Protein AF-A0A2V9BB81-F1 (afdb_monomer_lite)

pLDDT: mean 74.3, std 26.45, range [25.47, 97.62]

Sequence (188 aa):
MALLACLGLWEVSTQFAGLSSIHFLFSAKRMTTTEMIDHERNAIHAMRAGQNQHAPIASLETRREIEQDHSHLSESQRAAVEQILSSRDQVTALEGVADAGKTTSLAAIRGAAEREGYKVEGFAPTSRAAQKLGEAGIESITLQRHLTRSEEPRDGQKRSRRIESRKHEADERLPTSAQGKRPCAARR

Foldseek 3Di:
DDDDDDDDDDDDDDDDDDDDDDPPPPPPPDDDDPVVVVVVVVVVVVQVVQALQAAFLADPVLLVVLCVVVVVDDPVLNVLLVCNRRGSGPDDDDDDDPPNPVLVSVLSNCSRNVVVVDQFEAEDQDPVVQVVNVVSVHNYDYPVVVVVVVPPPDPDDDDPDPPPPPDDPDDDDDDDDDDDDDDDDDDD

Structure (mmCIF, N/CA/C/O backbone):
data_AF-A0A2V9BB81-F1
#
_entry.id   AF-A0A2V9BB81-F1
#
loop_
_atom_site.group_PDB
_atom_site.id
_atom_site.type_symbol
_atom_site.label_atom_id
_atom_site.label_alt_id
_atom_site.label_comp_id
_atom_site.label_asym_id
_atom_site.label_entity_id
_atom_site.label_seq_id
_atom_site.pdbx_PDB_ins_code
_atom_site.Cartn_x
_atom_site.Cartn_y
_atom_site.Cartn_z
_atom_site.occupancy
_atom_site.B_iso_or_equiv
_atom_site.auth_seq_id
_atom_site.auth_comp_id
_atom_site.auth_asym_id
_atom_site.auth_atom_id
_atom_site.pdbx_PDB_model_num
ATOM 1 N N . MET A 1 1 ? 32.413 5.251 15.710 1.00 32.00 1 MET A N 1
ATOM 2 C CA . MET A 1 1 ? 33.152 6.330 16.400 1.00 32.00 1 MET A CA 1
ATOM 3 C C . MET A 1 1 ? 33.741 7.212 15.313 1.00 32.00 1 MET A C 1
ATOM 5 O O . MET A 1 1 ? 34.499 6.690 14.515 1.00 32.00 1 MET A O 1
ATOM 9 N N . ALA A 1 2 ? 33.095 8.354 15.046 1.00 28.66 2 ALA A N 1
ATOM 10 C CA . ALA A 1 2 ? 33.535 9.698 15.479 1.00 28.66 2 ALA A CA 1
ATOM 11 C C . ALA A 1 2 ? 34.619 10.226 14.515 1.00 28.66 2 ALA A C 1
ATOM 13 O O . ALA A 1 2 ? 35.602 9.533 14.316 1.00 28.66 2 ALA A O 1
ATOM 14 N N . LEU A 1 3 ? 34.529 11.376 13.842 1.00 25.47 3 LEU A N 1
ATOM 15 C CA . LEU A 1 3 ? 33.827 12.655 14.051 1.00 25.47 3 LEU A CA 1
ATOM 16 C C . LEU A 1 3 ? 33.931 13.407 12.686 1.00 25.47 3 LEU A C 1
ATOM 18 O O . LEU A 1 3 ? 34.971 13.301 12.047 1.00 25.47 3 LEU A O 1
ATOM 22 N N . LEU A 1 4 ? 32.875 13.913 12.037 1.00 29.98 4 LEU A N 1
ATOM 23 C CA . LEU A 1 4 ? 32.263 15.261 12.101 1.00 29.98 4 LEU A CA 1
ATOM 24 C C . LEU A 1 4 ? 33.176 16.513 12.087 1.00 29.98 4 LEU A C 1
ATOM 26 O O . LEU A 1 4 ? 34.130 16.581 12.855 1.00 29.98 4 LEU A O 1
ATOM 30 N N . ALA A 1 5 ? 32.687 17.525 11.334 1.00 31.75 5 ALA A N 1
ATOM 31 C CA . ALA A 1 5 ? 33.020 18.968 11.241 1.00 31.75 5 ALA A CA 1
ATOM 32 C C . ALA A 1 5 ? 33.908 19.372 10.030 1.00 31.75 5 ALA A C 1
ATOM 34 O O . ALA A 1 5 ? 34.945 18.770 9.814 1.00 31.75 5 ALA A O 1
ATOM 35 N N . CYS A 1 6 ? 33.612 20.390 9.205 1.00 31.33 6 CYS A N 1
ATOM 36 C CA . CYS A 1 6 ? 32.646 21.486 9.319 1.00 31.33 6 CYS A CA 1
ATOM 37 C C . CYS A 1 6 ? 32.528 22.302 7.999 1.00 31.33 6 CYS A C 1
ATOM 39 O O . CYS A 1 6 ? 33.520 22.473 7.303 1.00 31.33 6 CYS A O 1
ATOM 41 N N . LEU A 1 7 ? 31.340 22.891 7.786 1.00 31.98 7 LEU A N 1
ATOM 42 C CA . LEU A 1 7 ? 31.055 24.244 7.251 1.00 31.98 7 LEU A CA 1
ATOM 43 C C . LEU A 1 7 ? 31.383 24.628 5.787 1.00 31.98 7 LEU A C 1
ATOM 45 O O . LEU A 1 7 ? 32.525 24.860 5.414 1.00 31.98 7 LEU A O 1
ATOM 49 N N . GLY A 1 8 ? 30.311 24.911 5.036 1.00 31.77 8 GLY A N 1
ATOM 50 C CA . GLY A 1 8 ? 30.286 25.784 3.858 1.00 31.77 8 GLY A CA 1
ATOM 51 C C . GLY A 1 8 ? 28.887 26.387 3.694 1.00 31.77 8 GLY A C 1
ATOM 52 O O . GLY A 1 8 ? 27.989 25.747 3.157 1.00 31.77 8 GLY A O 1
ATOM 53 N N . LEU A 1 9 ? 28.698 27.575 4.270 1.00 35.12 9 LEU A N 1
ATOM 54 C CA . LEU A 1 9 ? 27.492 28.403 4.233 1.00 35.12 9 LEU A CA 1
ATOM 55 C C . LEU A 1 9 ? 27.148 28.846 2.799 1.00 35.12 9 LEU A C 1
ATOM 57 O O . LEU A 1 9 ? 28.039 29.249 2.065 1.00 35.12 9 LEU A O 1
ATOM 61 N N . TRP A 1 10 ? 25.843 28.864 2.507 1.00 29.78 10 TRP A N 1
ATOM 62 C CA . TRP A 1 10 ? 25.107 29.930 1.808 1.00 29.78 10 TRP A CA 1
ATOM 63 C C . TRP A 1 1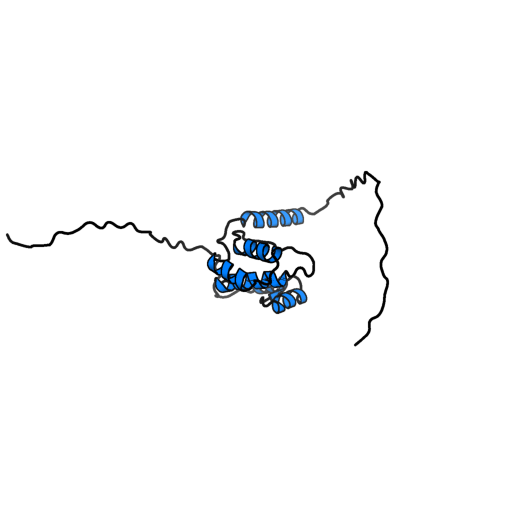0 ? 25.760 30.525 0.550 1.00 29.78 10 TRP A C 1
ATOM 65 O O . TRP A 1 10 ? 26.631 31.386 0.645 1.00 29.78 10 TRP A O 1
ATOM 75 N N . GLU A 1 11 ? 25.195 30.223 -0.622 1.00 33.16 11 GLU A N 1
ATOM 76 C CA . GLU A 1 11 ? 25.415 31.034 -1.820 1.00 33.16 11 GLU A CA 1
ATOM 77 C C . GLU A 1 11 ? 24.090 31.440 -2.471 1.00 33.16 11 GLU A C 1
ATOM 79 O O . GLU A 1 11 ? 23.105 30.703 -2.516 1.00 33.16 11 GLU A O 1
ATOM 84 N N . VAL A 1 12 ? 24.085 32.703 -2.871 1.00 39.78 12 VAL A N 1
ATOM 85 C CA . VAL A 1 12 ? 22.975 33.537 -3.306 1.00 39.78 12 VAL A CA 1
ATOM 86 C C . VAL A 1 12 ? 22.436 33.062 -4.654 1.00 39.78 12 VAL A C 1
ATOM 88 O O . VAL A 1 12 ? 23.190 32.880 -5.604 1.00 39.78 12 VAL A O 1
ATOM 91 N N . SER A 1 13 ? 21.116 32.949 -4.789 1.00 35.88 13 SER A N 1
ATOM 92 C CA . SER A 1 13 ? 20.468 33.029 -6.103 1.00 35.88 13 SER A CA 1
ATOM 93 C C . SER A 1 13 ? 19.048 33.556 -5.972 1.00 35.88 13 SER A C 1
ATOM 95 O O . SER A 1 13 ? 18.063 32.831 -6.069 1.00 35.88 13 SER A O 1
ATOM 97 N N . THR A 1 14 ? 18.966 34.870 -5.783 1.00 42.75 14 THR A N 1
ATOM 98 C CA . THR A 1 14 ? 17.854 35.650 -6.312 1.00 42.75 14 THR A CA 1
ATOM 99 C C . THR A 1 14 ? 18.395 36.385 -7.530 1.00 42.75 14 THR A C 1
ATOM 101 O O . THR A 1 14 ? 19.413 37.065 -7.426 1.00 42.75 14 THR A O 1
ATOM 104 N N . GLN A 1 15 ? 17.661 36.270 -8.642 1.00 39.75 15 GLN A N 1
ATOM 105 C CA . GLN A 1 15 ? 17.716 37.119 -9.838 1.00 39.75 15 GLN A CA 1
ATOM 106 C C . GLN A 1 15 ? 18.540 36.606 -11.033 1.00 39.75 15 GLN A C 1
ATOM 108 O O . GLN A 1 15 ? 19.634 37.074 -11.317 1.00 39.75 15 GLN A O 1
ATOM 113 N N . PHE A 1 16 ? 17.913 35.739 -11.836 1.00 33.31 16 PHE A N 1
ATOM 114 C CA . PHE A 1 16 ? 18.061 35.793 -13.293 1.00 33.31 16 PHE A CA 1
ATOM 115 C C . PHE A 1 16 ? 16.677 35.667 -13.940 1.00 33.31 16 PHE A C 1
ATOM 117 O O . PHE A 1 16 ? 16.117 34.584 -14.090 1.00 33.31 16 PHE A O 1
ATOM 124 N N . ALA A 1 17 ? 16.100 36.822 -14.261 1.00 36.97 17 ALA A N 1
ATOM 125 C CA . ALA A 1 17 ? 15.005 36.933 -15.206 1.00 36.97 17 ALA A CA 1
ATOM 126 C C . ALA A 1 17 ? 15.600 36.985 -16.618 1.00 36.97 17 ALA A C 1
ATOM 128 O O . ALA A 1 17 ? 16.534 37.744 -16.863 1.00 36.97 17 ALA A O 1
ATOM 129 N N . GLY A 1 18 ? 15.011 36.224 -17.541 1.00 39.09 18 GLY A N 1
ATOM 130 C CA . GLY A 1 18 ? 15.189 36.420 -18.977 1.00 39.09 18 GLY A CA 1
ATOM 131 C C . GLY A 1 18 ? 16.083 35.393 -19.663 1.00 39.09 18 GLY A C 1
ATOM 132 O O . GLY A 1 18 ? 17.269 35.628 -19.842 1.00 39.09 18 GLY A O 1
ATOM 133 N N . LEU A 1 19 ? 15.469 34.302 -20.128 1.00 37.97 19 LEU A N 1
ATOM 134 C CA . LEU A 1 19 ? 15.735 33.694 -21.436 1.00 37.97 19 LEU A CA 1
ATOM 135 C C . LEU A 1 19 ? 14.570 32.751 -21.763 1.00 37.97 19 LEU A C 1
ATOM 137 O O . LEU A 1 19 ? 14.478 31.624 -21.282 1.00 37.97 19 LEU A O 1
ATOM 141 N N . SER A 1 20 ? 13.635 33.284 -22.552 1.00 41.88 20 SER A N 1
ATOM 142 C CA . SER A 1 20 ? 12.621 32.514 -23.266 1.00 41.88 20 SER A CA 1
ATOM 143 C C . SER A 1 20 ? 13.268 31.444 -24.143 1.00 41.88 20 SER A C 1
ATOM 145 O O . SER A 1 20 ? 14.306 31.673 -24.759 1.00 41.88 20 SER A O 1
ATOM 147 N N . SER A 1 21 ? 12.539 30.337 -24.277 1.00 45.34 21 SER A N 1
ATOM 148 C CA . SER A 1 21 ? 12.688 29.301 -25.302 1.00 45.34 21 SER A CA 1
ATOM 149 C C . SER A 1 21 ? 13.886 28.367 -25.160 1.00 45.34 21 SER A C 1
ATOM 151 O O . SER A 1 21 ? 14.840 28.421 -25.929 1.00 45.34 21 SER A O 1
ATOM 153 N N . ILE A 1 22 ? 13.740 27.374 -24.282 1.00 43.47 22 ILE A N 1
ATOM 154 C CA . ILE A 1 22 ? 14.368 26.069 -24.501 1.00 43.47 22 ILE A CA 1
ATOM 155 C C . ILE A 1 22 ? 13.277 25.119 -24.996 1.00 43.47 22 ILE A C 1
ATOM 157 O O . ILE A 1 22 ? 12.559 24.491 -24.222 1.00 43.47 22 ILE A O 1
ATOM 161 N N . HIS A 1 23 ? 13.132 25.036 -26.317 1.00 44.84 23 HIS A N 1
ATOM 162 C CA . HIS A 1 23 ? 12.372 23.968 -26.953 1.00 44.84 23 HIS A CA 1
ATOM 163 C C . HIS A 1 23 ? 13.229 22.697 -26.876 1.00 44.84 23 HIS A C 1
ATOM 165 O O . HIS A 1 23 ? 14.045 22.432 -27.754 1.00 44.84 23 HIS A O 1
ATOM 171 N N . PHE A 1 24 ? 13.090 21.927 -25.795 1.00 40.53 24 PHE A N 1
ATOM 172 C CA . PHE A 1 24 ? 13.713 20.606 -25.664 1.00 40.53 24 PHE A CA 1
ATOM 173 C C . PHE A 1 24 ? 12.951 19.593 -26.541 1.00 40.53 24 PHE A C 1
ATOM 175 O O . PHE A 1 24 ? 12.277 18.690 -26.059 1.00 40.53 24 PHE A O 1
ATOM 182 N N . LEU A 1 25 ? 13.023 19.753 -27.865 1.00 49.91 25 LEU A N 1
ATOM 183 C CA . LEU A 1 25 ? 12.552 18.760 -28.834 1.00 49.91 25 LEU A CA 1
ATOM 184 C C . LEU A 1 25 ? 13.696 17.793 -29.164 1.00 49.91 25 LEU A C 1
ATOM 186 O O . LEU A 1 25 ? 14.223 17.758 -30.270 1.00 49.91 25 LEU A O 1
ATOM 190 N N . PHE A 1 26 ? 14.066 16.968 -28.189 1.00 44.00 26 PHE A N 1
ATOM 191 C CA . PHE A 1 26 ? 14.717 15.690 -28.465 1.00 44.00 26 PHE A CA 1
ATOM 192 C C . PHE A 1 26 ? 13.739 14.590 -28.064 1.00 44.00 26 PHE A C 1
ATOM 194 O O . PHE A 1 26 ? 13.803 14.033 -26.971 1.00 44.00 26 PHE A O 1
ATOM 201 N N . SER A 1 27 ? 12.802 14.269 -28.961 1.00 56.62 27 SER A N 1
ATOM 202 C CA . SER A 1 27 ? 12.098 12.990 -28.875 1.00 56.62 27 SER A CA 1
ATOM 203 C C . SER A 1 27 ? 13.105 11.905 -29.240 1.00 56.62 27 SER A C 1
ATOM 205 O O . SER A 1 27 ? 13.250 11.557 -30.411 1.00 56.62 27 SER A O 1
ATOM 207 N N . ALA A 1 28 ? 13.832 11.394 -28.245 1.00 68.62 28 ALA A N 1
ATOM 208 C CA . ALA A 1 28 ? 14.651 10.204 -28.414 1.00 68.62 28 ALA A CA 1
ATOM 209 C C . ALA A 1 28 ? 13.809 9.123 -29.114 1.00 68.62 28 ALA A C 1
ATOM 211 O O . ALA A 1 28 ? 12.661 8.873 -28.732 1.00 68.62 28 ALA A O 1
ATOM 212 N N . LYS A 1 29 ? 14.347 8.520 -30.180 1.00 75.31 29 LYS A N 1
ATOM 213 C CA . LYS A 1 29 ? 13.677 7.430 -30.894 1.00 75.31 29 LYS A CA 1
ATOM 214 C C . LYS A 1 29 ? 13.438 6.299 -29.890 1.00 75.31 29 LYS A C 1
ATOM 216 O O . LYS A 1 29 ? 14.382 5.635 -29.476 1.00 75.31 29 LYS A O 1
ATOM 221 N N . ARG A 1 30 ? 12.186 6.114 -29.461 1.00 80.19 30 ARG A N 1
ATOM 222 C CA . ARG A 1 30 ? 11.808 5.053 -28.520 1.00 80.19 30 ARG A CA 1
ATOM 223 C C . ARG A 1 30 ? 11.927 3.714 -29.240 1.00 80.19 30 ARG A C 1
ATOM 225 O O . ARG A 1 30 ? 11.190 3.463 -30.189 1.00 80.19 30 ARG A O 1
ATOM 232 N N . MET A 1 31 ? 12.882 2.889 -28.820 1.00 85.38 31 MET A N 1
ATOM 233 C CA . MET A 1 31 ? 13.050 1.518 -29.301 1.00 85.38 31 MET A CA 1
ATOM 234 C C . MET A 1 31 ? 12.811 0.568 -28.133 1.00 85.38 31 MET A C 1
ATOM 236 O O . MET A 1 31 ? 13.266 0.822 -27.022 1.00 85.38 31 MET A O 1
ATOM 240 N N . THR A 1 32 ? 12.059 -0.496 -28.379 1.00 93.12 32 THR A N 1
ATOM 241 C CA . THR A 1 32 ? 11.741 -1.536 -27.398 1.00 93.12 32 THR A CA 1
ATOM 242 C C . THR A 1 32 ? 11.378 -2.823 -28.144 1.00 93.12 32 THR A C 1
ATOM 244 O O . THR A 1 32 ? 11.202 -2.796 -29.366 1.00 93.12 32 THR A O 1
ATOM 247 N N . THR A 1 33 ? 11.290 -3.949 -27.440 1.00 94.50 33 THR A N 1
ATOM 248 C CA . THR A 1 33 ? 10.862 -5.232 -28.012 1.00 94.50 33 THR A CA 1
ATOM 249 C C . THR A 1 33 ? 9.341 -5.365 -27.964 1.00 94.50 33 THR A C 1
ATOM 251 O O . THR A 1 33 ? 8.683 -4.777 -27.105 1.00 94.50 33 THR A O 1
ATOM 254 N N . THR A 1 34 ? 8.767 -6.168 -28.864 1.00 95.38 34 THR A N 1
ATOM 255 C CA . THR A 1 34 ? 7.331 -6.497 -28.818 1.00 95.38 34 THR A CA 1
ATOM 256 C C . THR A 1 34 ? 6.952 -7.137 -27.482 1.00 95.38 34 THR A C 1
ATOM 258 O O . THR A 1 34 ? 5.948 -6.759 -26.894 1.00 95.38 34 THR A O 1
ATOM 261 N N . GLU A 1 35 ? 7.810 -8.011 -26.952 1.00 96.69 35 GLU A N 1
ATOM 262 C CA . GLU A 1 35 ? 7.623 -8.647 -25.644 1.00 96.69 35 GLU A CA 1
ATOM 263 C C . GLU A 1 35 ? 7.498 -7.624 -24.503 1.00 96.69 35 GLU A C 1
ATOM 265 O O . GLU A 1 35 ? 6.579 -7.712 -23.690 1.00 96.69 35 GLU A O 1
ATOM 270 N N . MET A 1 36 ? 8.359 -6.600 -24.464 1.00 96.62 36 MET A N 1
ATOM 271 C CA . MET A 1 36 ? 8.285 -5.566 -23.428 1.00 96.62 36 MET A CA 1
ATOM 272 C C . MET A 1 36 ? 7.012 -4.716 -23.554 1.00 96.62 36 MET A C 1
ATOM 274 O O . MET A 1 36 ? 6.407 -4.356 -22.544 1.00 96.62 36 MET A O 1
ATOM 278 N N . ILE A 1 37 ? 6.572 -4.433 -24.787 1.00 95.69 37 ILE A N 1
ATOM 279 C CA . ILE A 1 37 ? 5.295 -3.747 -25.033 1.00 95.69 37 ILE A CA 1
ATOM 280 C C . ILE A 1 37 ? 4.129 -4.599 -24.521 1.00 95.69 37 ILE A C 1
ATOM 282 O O . ILE A 1 37 ? 3.193 -4.070 -23.921 1.00 95.69 37 ILE A O 1
ATOM 286 N N . ASP A 1 38 ? 4.165 -5.908 -24.746 1.00 96.94 38 ASP A N 1
ATOM 287 C CA . ASP A 1 38 ? 3.097 -6.800 -24.307 1.00 96.94 38 ASP A CA 1
ATOM 288 C C . ASP A 1 38 ? 3.061 -6.920 -22.778 1.00 96.94 38 ASP A C 1
ATOM 290 O O . ASP A 1 38 ? 1.978 -6.883 -22.193 1.00 96.94 38 ASP A O 1
ATOM 294 N N . HIS A 1 39 ? 4.214 -6.939 -22.100 1.00 96.19 39 HIS A N 1
ATOM 295 C CA . HIS A 1 39 ? 4.267 -6.834 -20.638 1.00 96.19 39 HIS A CA 1
ATOM 296 C C . HIS A 1 39 ? 3.651 -5.531 -20.114 1.00 96.19 39 HIS A C 1
ATOM 298 O O . HIS A 1 39 ? 2.842 -5.574 -19.185 1.00 96.19 39 HIS A O 1
ATOM 304 N N . GLU A 1 40 ? 3.979 -4.386 -20.718 1.00 96.69 40 GLU A N 1
ATOM 305 C CA . GLU A 1 40 ? 3.404 -3.089 -20.342 1.00 96.69 40 GLU A CA 1
ATOM 306 C C . GLU A 1 40 ? 1.880 -3.076 -20.532 1.00 96.69 40 GLU A C 1
ATOM 308 O O . GLU A 1 40 ? 1.130 -2.716 -19.619 1.00 96.69 40 GLU A O 1
ATOM 313 N N . ARG A 1 41 ? 1.401 -3.537 -21.694 1.00 97.00 41 ARG A N 1
ATOM 314 C CA . ARG A 1 41 ? -0.035 -3.633 -21.993 1.00 97.00 41 ARG A CA 1
ATOM 315 C C . ARG A 1 41 ? -0.757 -4.536 -21.005 1.00 97.00 41 ARG A C 1
ATOM 317 O O . ARG A 1 41 ? -1.823 -4.162 -20.520 1.00 97.00 41 ARG A O 1
ATOM 324 N N . ASN A 1 42 ? -0.178 -5.690 -20.685 1.00 97.38 42 ASN A N 1
ATOM 325 C CA . ASN A 1 42 ? -0.759 -6.640 -19.743 1.00 97.38 42 ASN A CA 1
ATOM 326 C C . ASN A 1 42 ? -0.836 -6.054 -18.328 1.00 97.38 42 ASN A C 1
ATOM 328 O O . ASN A 1 42 ? -1.869 -6.195 -17.674 1.00 97.38 42 ASN A O 1
ATOM 332 N N . ALA A 1 43 ? 0.202 -5.345 -17.875 1.00 95.69 43 ALA A N 1
ATOM 333 C CA . ALA A 1 43 ? 0.198 -4.671 -16.578 1.00 95.69 43 ALA A CA 1
ATOM 334 C C . ALA A 1 43 ? -0.896 -3.592 -16.495 1.00 95.69 43 ALA A C 1
ATOM 336 O O . ALA A 1 43 ? -1.675 -3.567 -15.540 1.00 95.69 43 ALA A O 1
ATOM 337 N N . ILE A 1 44 ? -1.015 -2.744 -17.524 1.00 96.88 44 ILE A N 1
ATOM 338 C CA . ILE A 1 44 ? -2.057 -1.707 -17.595 1.00 96.88 44 ILE A CA 1
ATOM 339 C C . ILE A 1 44 ? -3.449 -2.341 -17.643 1.00 96.88 44 ILE A C 1
ATOM 341 O O . ILE A 1 44 ? -4.361 -1.887 -16.953 1.00 96.88 44 ILE A O 1
ATOM 345 N N . HIS A 1 45 ? -3.626 -3.388 -18.450 1.00 97.62 45 HIS A N 1
ATOM 346 C CA . HIS A 1 45 ? -4.902 -4.082 -18.565 1.00 97.62 45 HIS A CA 1
ATOM 347 C C . HIS A 1 45 ? -5.323 -4.697 -17.227 1.00 97.62 45 HIS A C 1
ATOM 349 O O . HIS A 1 45 ? -6.464 -4.510 -16.810 1.00 97.62 45 HIS A O 1
ATOM 355 N N . ALA A 1 46 ? -4.405 -5.370 -16.527 1.00 95.81 46 ALA A N 1
ATOM 356 C CA . ALA A 1 46 ? -4.664 -5.935 -15.206 1.00 95.81 46 ALA A CA 1
ATOM 357 C C . ALA A 1 46 ? -5.058 -4.853 -14.189 1.00 95.81 46 ALA A C 1
ATOM 359 O O . ALA A 1 46 ? -6.056 -5.014 -13.490 1.00 95.81 46 ALA A O 1
ATOM 360 N N . MET A 1 47 ? -4.341 -3.722 -14.160 1.00 96.25 47 MET A N 1
ATOM 361 C CA . MET A 1 47 ? -4.683 -2.595 -13.288 1.00 96.25 47 MET A CA 1
ATOM 362 C C . MET A 1 47 ? -6.088 -2.058 -13.591 1.00 96.25 47 MET A C 1
ATOM 364 O O . MET A 1 47 ? -6.879 -1.877 -12.672 1.00 96.25 47 MET A O 1
ATOM 368 N N . ARG A 1 48 ? -6.427 -1.842 -14.873 1.00 97.31 48 ARG A N 1
ATOM 369 C CA . ARG A 1 48 ? -7.734 -1.288 -15.283 1.00 97.31 48 ARG A CA 1
ATOM 370 C C . ARG A 1 48 ? -8.871 -2.242 -14.954 1.00 97.31 48 ARG A C 1
ATOM 372 O O . ARG A 1 48 ? -9.896 -1.817 -14.438 1.00 97.31 48 ARG A O 1
ATOM 379 N N . ALA A 1 49 ? -8.675 -3.528 -15.224 1.00 97.12 49 ALA A N 1
ATOM 380 C CA . ALA A 1 49 ? -9.658 -4.559 -14.926 1.00 97.12 49 ALA A CA 1
ATOM 381 C C . ALA A 1 49 ? -9.929 -4.708 -13.419 1.00 97.12 49 ALA A C 1
ATOM 383 O O . ALA A 1 49 ? -10.988 -5.212 -13.057 1.00 97.12 49 ALA A O 1
ATOM 384 N N . GLY A 1 50 ? -8.992 -4.289 -12.561 1.00 96.69 50 GLY A N 1
ATOM 385 C CA . GLY A 1 50 ? -9.121 -4.304 -11.104 1.00 96.69 50 GLY A CA 1
ATOM 386 C C . GLY A 1 50 ? -9.768 -3.057 -10.491 1.00 96.69 50 GLY A C 1
ATOM 387 O O . GLY A 1 50 ? -9.960 -3.029 -9.276 1.00 96.69 50 GLY A O 1
ATOM 388 N N . GLN A 1 51 ? -10.102 -2.030 -11.278 1.00 97.62 51 GLN A N 1
ATOM 389 C CA . GLN A 1 51 ? -10.710 -0.799 -10.760 1.00 97.62 51 GLN A CA 1
ATOM 390 C C . GLN A 1 51 ? -12.176 -1.008 -10.364 1.00 97.62 51 GLN A C 1
ATOM 392 O O . GLN A 1 51 ? -12.956 -1.555 -11.138 1.00 97.62 51 GLN A O 1
ATOM 397 N N . ASN A 1 52 ? -12.568 -0.518 -9.186 1.00 96.94 52 ASN A N 1
ATOM 398 C CA . ASN A 1 52 ? -13.920 -0.609 -8.618 1.00 96.94 52 ASN A CA 1
ATOM 399 C C . ASN A 1 52 ? -14.491 -2.032 -8.455 1.00 96.94 52 ASN A C 1
ATOM 401 O O . ASN A 1 52 ? -15.709 -2.203 -8.375 1.00 96.94 52 ASN A O 1
ATOM 405 N N . GLN A 1 53 ? -13.632 -3.049 -8.366 1.00 96.88 53 GLN A N 1
ATOM 406 C CA . GLN A 1 53 ? -14.053 -4.455 -8.328 1.00 96.88 53 GLN A CA 1
ATOM 407 C C . GLN A 1 53 ? -14.210 -5.038 -6.921 1.00 96.88 53 GLN A C 1
ATOM 409 O O . GLN A 1 53 ? -14.699 -6.161 -6.777 1.00 96.88 53 GLN A O 1
ATOM 414 N N . HIS A 1 54 ? -13.789 -4.316 -5.883 1.00 94.94 54 HIS A N 1
ATOM 415 C CA . HIS A 1 54 ? -13.758 -4.816 -4.511 1.00 94.94 54 HIS A CA 1
ATOM 416 C C . HIS A 1 54 ? -14.602 -3.961 -3.563 1.00 94.94 54 HIS A C 1
ATOM 418 O O . HIS A 1 54 ? -14.950 -2.817 -3.851 1.00 94.94 54 HIS A O 1
ATOM 424 N N . ALA A 1 55 ? -14.973 -4.538 -2.419 1.00 95.19 55 ALA A N 1
ATOM 425 C CA . ALA A 1 55 ? -15.483 -3.744 -1.310 1.00 95.19 55 ALA A CA 1
ATOM 426 C C . ALA A 1 55 ? -14.336 -2.905 -0.713 1.00 95.19 55 ALA A C 1
ATOM 428 O O . ALA A 1 55 ? -13.182 -3.327 -0.818 1.00 95.19 55 ALA A O 1
ATOM 429 N N . PRO A 1 56 ? -14.638 -1.754 -0.082 1.00 96.88 56 PRO A N 1
ATOM 430 C CA . PRO A 1 56 ? -13.651 -1.011 0.695 1.00 96.88 56 PRO A CA 1
ATOM 431 C C . PRO A 1 56 ? -12.915 -1.907 1.693 1.00 96.88 56 PRO A C 1
ATOM 433 O O . PRO A 1 56 ? -13.515 -2.830 2.249 1.00 96.88 56 PRO A O 1
ATOM 436 N N . ILE A 1 57 ? -11.635 -1.617 1.933 1.00 95.19 57 ILE A N 1
ATOM 437 C CA . ILE A 1 57 ? -10.794 -2.3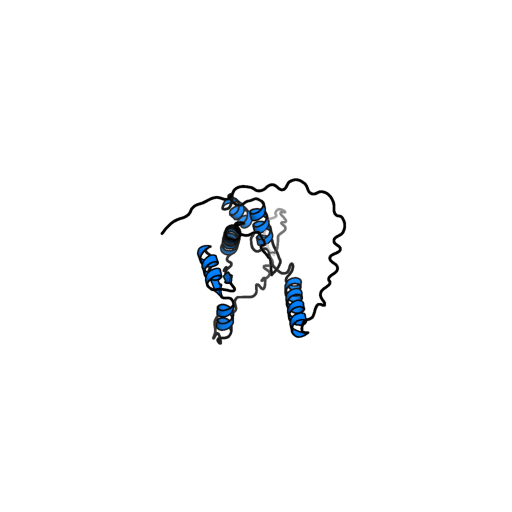88 2.861 1.00 95.19 57 ILE A CA 1
ATOM 438 C C . ILE A 1 57 ? -11.353 -2.303 4.280 1.00 95.19 57 ILE A C 1
ATOM 440 O O . ILE A 1 57 ? -11.359 -3.309 4.983 1.00 95.19 57 ILE A O 1
ATOM 444 N N . ALA A 1 58 ? -11.821 -1.119 4.685 1.00 96.19 58 ALA A N 1
ATOM 445 C CA . ALA A 1 58 ? -12.347 -0.890 6.022 1.00 96.19 58 ALA A CA 1
ATOM 446 C C . ALA A 1 58 ? -13.713 -0.199 6.034 1.00 96.19 58 ALA A C 1
ATOM 448 O O . ALA A 1 58 ? -14.027 0.678 5.219 1.00 96.19 58 ALA A O 1
ATOM 449 N N . SER A 1 59 ? -14.525 -0.589 7.012 1.00 96.75 59 SER A N 1
ATOM 450 C CA . SER A 1 59 ? -15.800 0.025 7.349 1.00 96.75 59 SER A CA 1
ATOM 451 C C . SER A 1 59 ? -15.624 1.500 7.731 1.00 96.75 59 SER A C 1
ATOM 453 O O . SER A 1 59 ? -14.527 1.993 7.997 1.00 96.75 59 SER A O 1
ATOM 455 N N . LEU A 1 60 ? -16.724 2.258 7.730 1.00 96.44 60 LEU A N 1
ATOM 456 C CA . LEU A 1 60 ? -16.687 3.655 8.176 1.00 96.44 60 LEU A CA 1
ATOM 457 C C . LEU A 1 60 ? -16.305 3.777 9.659 1.00 96.44 60 LEU A C 1
ATOM 459 O O . LEU A 1 60 ? -15.658 4.749 10.037 1.00 96.44 60 LEU A O 1
ATOM 463 N N . GLU A 1 61 ? -16.708 2.810 10.481 1.00 97.31 61 GLU A N 1
ATOM 464 C CA . GLU A 1 61 ? -16.391 2.775 11.908 1.00 97.31 61 GLU A CA 1
ATOM 465 C C . GLU A 1 61 ? -14.889 2.586 12.121 1.00 97.31 61 GLU A C 1
ATOM 467 O O . GLU A 1 61 ? -14.243 3.461 12.693 1.00 97.31 61 GLU A O 1
ATOM 472 N N . THR A 1 62 ? -14.301 1.543 11.531 1.00 97.12 62 THR A N 1
ATOM 473 C CA . THR A 1 62 ? -12.861 1.283 11.638 1.00 97.12 62 THR A CA 1
ATOM 474 C C . THR A 1 62 ? -12.012 2.422 11.076 1.00 97.12 62 THR A C 1
ATOM 476 O O . THR A 1 62 ? -10.993 2.771 11.668 1.00 97.12 62 THR A O 1
ATOM 479 N N . ARG A 1 63 ? -12.427 3.067 9.976 1.00 96.69 63 ARG A N 1
ATOM 480 C CA . ARG A 1 63 ? -11.715 4.248 9.452 1.00 96.69 63 ARG A CA 1
ATOM 481 C C . ARG A 1 63 ? -11.681 5.404 10.456 1.00 96.69 63 ARG A C 1
ATOM 483 O O . ARG A 1 63 ? -10.626 6.004 10.641 1.00 96.69 63 ARG A O 1
ATOM 490 N N . ARG A 1 64 ? -12.795 5.678 11.147 1.00 96.19 64 ARG A N 1
ATOM 491 C CA . ARG A 1 64 ? -12.860 6.724 12.184 1.00 96.19 64 ARG A CA 1
ATOM 492 C C . ARG A 1 64 ? -11.984 6.403 13.387 1.00 96.19 64 ARG A C 1
ATOM 494 O O . ARG A 1 64 ? -11.315 7.294 13.897 1.00 96.19 64 ARG A O 1
ATOM 501 N N . GLU A 1 65 ? -11.974 5.152 13.833 1.00 96.62 65 GLU A N 1
ATOM 502 C CA . GLU A 1 65 ? -11.092 4.733 14.926 1.00 96.62 65 GLU A CA 1
ATOM 503 C C . GLU A 1 65 ? -9.619 4.915 14.549 1.00 96.62 65 GLU A C 1
ATOM 505 O O . GLU A 1 65 ? -8.839 5.469 15.316 1.00 96.62 65 GLU A O 1
ATOM 510 N N . ILE A 1 66 ? -9.241 4.510 13.334 1.00 95.75 66 ILE A N 1
ATOM 511 C CA . ILE A 1 66 ? -7.868 4.643 12.841 1.00 95.75 66 ILE A CA 1
ATOM 512 C C . ILE A 1 66 ? -7.464 6.111 12.719 1.00 95.75 66 ILE A C 1
ATOM 514 O O . ILE A 1 66 ? -6.339 6.463 13.071 1.00 95.75 66 ILE A O 1
ATOM 518 N N . GLU A 1 67 ? -8.369 6.986 12.280 1.00 94.19 67 GLU A N 1
ATOM 519 C CA . GLU A 1 67 ? -8.134 8.431 12.267 1.00 94.19 67 GLU A CA 1
ATOM 520 C C . GLU A 1 67 ? -7.843 8.986 13.674 1.00 94.19 67 GLU A C 1
ATOM 522 O O . GLU A 1 67 ? -6.954 9.827 13.831 1.00 94.19 67 GLU A O 1
ATOM 527 N N . GLN A 1 68 ? -8.546 8.493 14.699 1.00 94.56 68 GLN A N 1
ATOM 528 C CA . GLN A 1 68 ? -8.339 8.891 16.096 1.00 94.56 68 GLN A CA 1
ATOM 529 C C . GLN A 1 68 ? -7.016 8.353 16.659 1.00 94.56 68 GLN A C 1
ATOM 531 O O . GLN A 1 68 ? -6.215 9.122 17.204 1.00 94.56 68 GLN A O 1
ATOM 536 N N . ASP A 1 69 ? -6.751 7.059 16.471 1.00 94.69 69 ASP A N 1
ATOM 537 C CA . ASP A 1 69 ? -5.537 6.379 16.941 1.00 94.69 69 ASP A CA 1
ATOM 538 C C . ASP A 1 69 ? -4.271 6.952 16.286 1.00 94.69 69 ASP A C 1
ATOM 540 O O . ASP A 1 69 ? -3.197 7.017 16.892 1.00 94.69 69 ASP A O 1
ATOM 544 N N . HIS A 1 70 ? -4.406 7.435 15.051 1.00 93.38 70 HIS A N 1
ATOM 545 C CA . HIS A 1 70 ? -3.341 8.053 14.273 1.00 93.38 70 HIS A CA 1
ATOM 546 C C . HIS A 1 70 ? -3.524 9.571 14.111 1.00 93.38 70 HIS A C 1
ATOM 548 O O . HIS A 1 70 ? -3.159 10.153 13.086 1.00 93.38 70 HIS A O 1
ATOM 554 N N . SER A 1 71 ? -4.018 10.247 15.153 1.00 92.31 71 SER A N 1
ATOM 555 C CA . SER A 1 71 ? -4.214 11.710 15.176 1.00 92.31 71 SER A CA 1
ATOM 556 C C . SER A 1 71 ? -2.947 12.532 14.882 1.00 92.31 71 SER A C 1
ATOM 558 O O . SER A 1 71 ? -3.044 13.669 14.421 1.00 92.31 71 SER A O 1
ATOM 560 N N . HIS A 1 72 ? -1.764 11.943 15.078 1.00 92.94 72 HIS A N 1
ATOM 561 C CA . HIS A 1 72 ? -0.455 12.529 14.776 1.00 92.94 72 HIS A CA 1
ATOM 562 C C . HIS A 1 72 ? -0.100 12.570 13.277 1.00 92.94 72 HIS A C 1
ATOM 564 O O . HIS A 1 72 ? 0.904 13.186 12.918 1.00 92.94 72 HIS A O 1
ATOM 570 N N . LEU A 1 73 ? -0.866 11.905 12.401 1.00 93.81 73 LEU A N 1
ATOM 571 C CA . LEU A 1 73 ? -0.636 11.961 10.956 1.00 93.81 73 LEU A CA 1
ATOM 572 C C . LEU A 1 73 ? -0.880 13.370 10.417 1.00 93.81 73 LEU A C 1
ATOM 574 O O . LEU A 1 73 ? -1.830 14.050 10.818 1.00 93.81 73 LEU A O 1
ATOM 578 N N . SER A 1 74 ? -0.056 13.778 9.449 1.00 93.94 74 SER A N 1
ATOM 579 C CA . SER A 1 74 ? -0.321 14.996 8.686 1.00 93.94 74 SER A CA 1
ATOM 580 C C . SER A 1 74 ? -1.629 14.869 7.904 1.00 93.94 74 SER A C 1
ATOM 582 O O . SER A 1 74 ? -2.098 13.769 7.606 1.00 93.94 74 SER A O 1
ATOM 584 N N . GLU A 1 75 ? -2.196 16.004 7.499 1.00 93.56 75 GLU A N 1
ATOM 585 C CA . GLU A 1 75 ? -3.399 16.030 6.663 1.00 93.56 75 GLU A CA 1
ATOM 586 C C . GLU A 1 75 ? -3.222 15.217 5.370 1.00 93.56 75 GLU A C 1
ATOM 588 O O . GLU A 1 75 ? -4.079 14.407 5.022 1.00 93.56 75 GLU A O 1
ATOM 593 N N . SER A 1 76 ? -2.068 15.347 4.707 1.00 92.81 76 SER A N 1
ATOM 594 C CA . SER A 1 76 ? -1.753 14.592 3.489 1.00 92.81 76 SER A CA 1
ATOM 595 C C . SER A 1 76 ? -1.654 13.083 3.726 1.00 92.81 76 SER A C 1
ATOM 597 O O . SER A 1 76 ? -2.157 12.298 2.925 1.00 92.81 76 SER A O 1
ATOM 599 N N . GLN A 1 77 ? -1.041 12.659 4.833 1.00 94.94 77 GLN A N 1
ATOM 600 C CA . GLN A 1 77 ? -0.953 11.246 5.199 1.00 94.94 77 GLN A CA 1
ATOM 601 C C . GLN A 1 77 ? -2.328 10.679 5.546 1.00 94.94 77 GLN A C 1
ATOM 603 O O . GLN A 1 77 ? -2.654 9.580 5.106 1.00 94.94 77 GLN A O 1
ATOM 608 N N . ARG A 1 78 ? -3.139 11.424 6.304 1.00 95.25 78 ARG A N 1
ATOM 609 C CA . ARG A 1 78 ? -4.501 11.031 6.673 1.00 95.25 78 ARG A CA 1
ATOM 610 C C . ARG A 1 78 ? -5.388 10.882 5.441 1.00 95.25 78 ARG A C 1
ATOM 612 O O . ARG A 1 78 ? -6.048 9.859 5.302 1.00 95.25 78 ARG A O 1
ATOM 619 N N . ALA A 1 79 ? -5.341 11.846 4.522 1.00 94.94 79 ALA A N 1
ATOM 620 C CA . ALA A 1 79 ? -6.066 11.773 3.258 1.00 94.94 79 ALA A CA 1
ATOM 621 C C . ALA A 1 79 ? -5.649 10.545 2.434 1.00 94.94 79 ALA A C 1
ATOM 623 O O . ALA A 1 79 ? -6.509 9.834 1.921 1.00 94.94 79 ALA A O 1
ATOM 624 N N . ALA A 1 80 ? -4.349 10.243 2.359 1.00 95.75 80 ALA A N 1
ATOM 625 C CA . ALA A 1 80 ? -3.861 9.065 1.646 1.00 95.75 80 ALA A CA 1
ATOM 626 C C . ALA A 1 80 ? -4.324 7.746 2.292 1.00 95.75 80 ALA A C 1
ATOM 628 O O . ALA A 1 80 ? -4.735 6.825 1.586 1.00 95.75 80 ALA A O 1
ATOM 629 N N . VAL A 1 81 ? -4.291 7.651 3.627 1.00 96.38 81 VAL A N 1
ATOM 630 C CA . VAL A 1 81 ? -4.812 6.488 4.367 1.00 96.38 81 VAL A CA 1
ATOM 631 C C . VAL A 1 81 ? -6.304 6.315 4.090 1.00 96.38 81 VAL A C 1
ATOM 633 O O . VAL A 1 81 ? -6.734 5.224 3.728 1.00 96.38 81 VAL A O 1
ATOM 636 N N . GLU A 1 82 ? -7.078 7.392 4.182 1.00 96.69 82 GLU A N 1
ATOM 637 C CA . GLU A 1 82 ? -8.520 7.380 3.941 1.00 96.69 82 GLU A CA 1
ATOM 638 C C . GLU A 1 82 ? -8.867 6.957 2.506 1.00 96.69 82 GLU A C 1
ATOM 640 O O . GLU A 1 82 ? -9.743 6.116 2.292 1.00 96.69 82 GLU A O 1
ATOM 645 N N . GLN A 1 83 ? -8.139 7.473 1.513 1.00 96.62 83 GLN A N 1
ATOM 646 C CA . GLN A 1 83 ? -8.290 7.072 0.114 1.00 96.62 83 GLN A CA 1
ATOM 647 C C . GLN A 1 83 ? -8.005 5.585 -0.089 1.00 96.62 83 GLN A C 1
ATOM 649 O O . GLN A 1 83 ? -8.766 4.909 -0.774 1.00 96.62 83 GLN A O 1
ATOM 654 N N . ILE A 1 84 ? -6.942 5.057 0.520 1.00 97.38 84 ILE A N 1
ATOM 655 C CA . ILE A 1 84 ? -6.590 3.639 0.397 1.00 97.38 84 ILE A CA 1
ATOM 656 C C . ILE A 1 84 ? -7.641 2.757 1.081 1.00 97.38 84 ILE A C 1
ATOM 658 O O . ILE A 1 84 ? -8.090 1.779 0.490 1.00 97.38 84 ILE A O 1
ATOM 662 N N . LEU A 1 85 ? -8.072 3.106 2.295 1.00 97.31 85 LEU A N 1
ATOM 663 C CA . LEU A 1 85 ? -9.018 2.296 3.068 1.00 97.31 85 LEU A CA 1
ATOM 664 C C . LEU A 1 85 ? -10.436 2.293 2.489 1.00 97.31 85 LEU A C 1
ATOM 666 O O . LEU A 1 85 ? -11.154 1.301 2.627 1.00 97.31 85 LEU A O 1
ATOM 670 N N . SER A 1 86 ? -10.833 3.385 1.835 1.00 96.88 86 SER A N 1
ATOM 671 C CA . SER A 1 86 ? -12.125 3.502 1.150 1.00 96.88 86 SER A CA 1
ATOM 672 C C . SER A 1 86 ? -12.102 3.012 -0.305 1.00 96.88 86 SER A C 1
ATOM 674 O O . SER A 1 86 ? -13.168 2.852 -0.907 1.00 96.88 86 SER A O 1
ATOM 676 N N . SER A 1 87 ? -10.913 2.751 -0.862 1.00 97.00 87 SER A N 1
ATOM 677 C CA . SER A 1 87 ? -10.738 2.326 -2.250 1.00 97.00 87 SER A CA 1
ATOM 678 C C . SER A 1 87 ? -11.423 0.992 -2.531 1.00 97.00 87 SER A C 1
ATOM 680 O O . SER A 1 87 ? -11.415 0.068 -1.719 1.00 97.00 87 SER A O 1
ATOM 682 N N . ARG A 1 88 ? -11.990 0.894 -3.732 1.00 96.81 88 ARG A N 1
ATOM 683 C CA . ARG A 1 88 ? -12.557 -0.334 -4.301 1.00 96.81 88 ARG A CA 1
ATOM 684 C C . ARG A 1 88 ? -11.648 -0.967 -5.353 1.00 96.81 88 ARG A C 1
ATOM 686 O O . ARG A 1 88 ? -12.023 -1.964 -5.975 1.00 96.81 88 ARG A O 1
ATOM 693 N N . ASP A 1 89 ? -10.482 -0.374 -5.578 1.00 97.31 89 ASP A N 1
ATOM 694 C CA . ASP A 1 89 ? -9.530 -0.817 -6.584 1.00 97.31 89 ASP A CA 1
ATOM 695 C C . ASP A 1 89 ? -8.664 -1.953 -6.042 1.00 97.31 89 ASP A C 1
ATOM 697 O O . ASP A 1 89 ? -8.259 -1.966 -4.881 1.00 97.31 89 ASP A O 1
ATOM 701 N N . GLN A 1 90 ? -8.327 -2.902 -6.911 1.00 96.25 90 GLN A N 1
ATOM 702 C CA . GLN A 1 90 ? -7.438 -4.012 -6.571 1.00 96.25 90 GLN A CA 1
ATOM 703 C C . GLN A 1 90 ? -6.003 -3.552 -6.269 1.00 96.25 90 GLN A C 1
ATOM 705 O O . GLN A 1 90 ? -5.292 -4.188 -5.492 1.00 96.25 90 GLN A O 1
ATOM 710 N N . VAL A 1 91 ? -5.555 -2.473 -6.915 1.00 95.44 91 VAL A N 1
ATOM 711 C CA . VAL A 1 91 ? -4.194 -1.944 -6.800 1.00 95.44 91 VAL A CA 1
ATOM 712 C C . VAL A 1 91 ? -4.284 -0.452 -6.523 1.00 95.44 91 VAL A C 1
ATOM 714 O O . VAL A 1 91 ? -4.855 0.289 -7.314 1.00 95.44 91 VAL A O 1
ATOM 717 N N . THR A 1 92 ? -3.689 -0.013 -5.416 1.00 95.69 92 THR A N 1
ATOM 718 C CA . THR A 1 92 ? -3.554 1.407 -5.068 1.00 95.69 92 THR A CA 1
ATOM 719 C C . THR A 1 92 ? -2.082 1.719 -4.809 1.00 95.69 92 THR A C 1
ATOM 721 O O . THR A 1 92 ? -1.349 0.876 -4.290 1.00 95.69 92 THR A O 1
ATOM 724 N N . ALA A 1 93 ? -1.635 2.918 -5.181 1.00 94.25 93 ALA A N 1
ATOM 725 C CA . ALA A 1 93 ? -0.262 3.365 -4.977 1.00 94.25 93 ALA A CA 1
ATOM 726 C C . ALA A 1 93 ? -0.195 4.449 -3.893 1.00 94.25 93 ALA A C 1
ATOM 728 O O . ALA A 1 93 ? -1.002 5.375 -3.885 1.00 94.25 93 ALA A O 1
ATOM 729 N N . LEU A 1 94 ? 0.801 4.348 -3.009 1.00 93.25 94 LEU A N 1
ATOM 730 C CA . LEU A 1 94 ? 1.137 5.382 -2.031 1.00 93.25 94 LEU A CA 1
ATOM 731 C C . LEU A 1 94 ? 2.463 6.045 -2.420 1.00 93.25 94 LEU A C 1
ATOM 733 O O . LEU A 1 94 ? 3.543 5.465 -2.263 1.00 93.25 94 LEU A O 1
ATOM 737 N N . GLU A 1 95 ? 2.385 7.278 -2.912 1.00 91.31 95 GLU A N 1
ATOM 738 C CA . GLU A 1 95 ? 3.547 8.075 -3.304 1.00 91.31 95 GLU A CA 1
ATOM 739 C C . GLU A 1 95 ? 3.873 9.163 -2.268 1.00 91.31 95 GLU A C 1
ATOM 741 O O . GLU A 1 95 ? 3.051 9.557 -1.451 1.00 91.31 95 GLU A O 1
ATOM 746 N N . GLY A 1 96 ? 5.124 9.617 -2.259 1.00 88.56 96 GLY A N 1
ATOM 747 C CA . GLY A 1 96 ? 5.627 10.643 -1.350 1.00 88.56 96 GLY A CA 1
ATOM 748 C C . GLY A 1 96 ? 7.140 10.794 -1.484 1.00 88.56 96 GLY A C 1
ATOM 749 O O . GLY A 1 96 ? 7.821 9.870 -1.947 1.00 88.56 96 GLY A O 1
ATOM 750 N N . VAL A 1 97 ? 7.666 11.946 -1.077 1.00 85.12 97 VAL A N 1
ATOM 751 C CA . VAL A 1 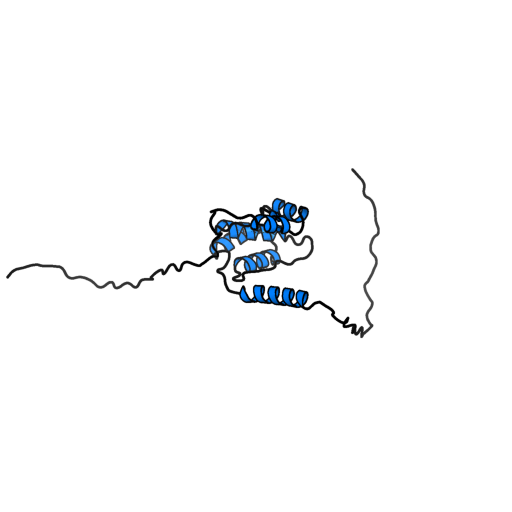97 ? 9.112 12.211 -1.061 1.00 85.12 97 VAL A CA 1
ATOM 752 C C . VAL A 1 97 ? 9.831 11.329 -0.030 1.00 85.12 97 VAL A C 1
ATOM 754 O O . VAL A 1 97 ? 9.194 10.677 0.806 1.00 85.12 97 VAL A O 1
ATOM 757 N N . ALA A 1 98 ? 11.163 11.262 -0.104 1.00 77.94 98 ALA A N 1
ATOM 758 C CA . ALA A 1 98 ? 11.954 10.593 0.928 1.00 77.94 98 ALA A CA 1
ATOM 759 C C . ALA A 1 98 ? 11.626 11.189 2.310 1.00 77.94 98 ALA A C 1
ATOM 761 O O . ALA A 1 98 ? 11.378 12.386 2.424 1.00 77.94 98 ALA A O 1
ATOM 762 N N . ASP A 1 99 ? 11.553 10.333 3.330 1.00 75.69 99 ASP A N 1
ATOM 763 C CA . ASP A 1 99 ? 11.208 10.699 4.711 1.00 75.69 99 ASP A CA 1
ATOM 764 C C . ASP A 1 99 ? 9.826 11.355 4.918 1.00 75.69 99 ASP A C 1
ATOM 766 O O . ASP A 1 99 ? 9.512 11.809 6.013 1.00 75.69 99 ASP A O 1
ATOM 770 N N . ALA A 1 100 ? 8.919 11.286 3.933 1.00 78.94 100 ALA A N 1
ATOM 771 C CA . ALA A 1 100 ? 7.531 11.759 4.059 1.00 78.94 100 ALA A CA 1
ATOM 772 C C . ALA A 1 100 ? 6.649 10.935 5.027 1.00 78.94 100 ALA A C 1
ATOM 774 O O . ALA A 1 100 ? 5.432 11.103 5.056 1.00 78.94 100 ALA A O 1
ATOM 775 N N . GLY A 1 101 ? 7.223 9.992 5.781 1.00 82.62 101 GLY A N 1
ATOM 776 C CA . GLY A 1 101 ? 6.484 9.162 6.737 1.00 82.62 101 GLY A CA 1
ATOM 777 C C . GLY A 1 101 ? 5.566 8.104 6.110 1.00 82.62 101 GLY A C 1
ATOM 778 O O . GLY A 1 101 ? 4.599 7.692 6.743 1.00 82.62 101 GLY A O 1
ATOM 779 N N . LYS A 1 102 ? 5.866 7.612 4.895 1.00 91.38 102 LYS A N 1
ATOM 780 C CA . LYS A 1 102 ? 5.090 6.534 4.230 1.00 91.38 102 LYS A CA 1
ATOM 781 C C . LYS A 1 102 ? 4.889 5.311 5.121 1.00 91.38 102 LYS A C 1
ATOM 783 O O . LYS A 1 102 ? 3.827 4.702 5.117 1.00 91.38 102 LYS A O 1
ATOM 788 N N . THR A 1 103 ? 5.916 4.966 5.893 1.00 87.69 103 THR A N 1
ATOM 789 C CA . THR A 1 103 ? 5.892 3.854 6.843 1.00 87.69 103 THR A CA 1
ATOM 790 C C . THR A 1 103 ? 4.819 4.042 7.916 1.00 87.69 103 THR A C 1
ATOM 792 O O . THR A 1 103 ? 4.147 3.084 8.283 1.00 87.69 103 THR A O 1
ATOM 795 N N . THR A 1 104 ? 4.605 5.277 8.371 1.00 90.94 104 THR A N 1
ATOM 796 C CA . THR A 1 104 ? 3.573 5.617 9.355 1.00 90.94 104 THR A CA 1
ATOM 797 C C . THR A 1 104 ? 2.174 5.464 8.761 1.00 90.94 104 THR A C 1
ATOM 799 O O . THR A 1 104 ? 1.314 4.843 9.382 1.00 90.94 104 THR A O 1
ATOM 802 N N . SER A 1 105 ? 1.952 5.936 7.528 1.00 93.56 105 SER A N 1
ATOM 803 C CA . SER A 1 105 ? 0.686 5.707 6.813 1.00 93.56 105 SER A CA 1
ATOM 804 C C . SER A 1 105 ? 0.426 4.218 6.572 1.00 93.56 105 SER A C 1
ATOM 806 O O . SER A 1 105 ? -0.692 3.750 6.767 1.00 93.56 105 SER A O 1
ATOM 808 N N . LEU A 1 106 ? 1.456 3.448 6.205 1.00 93.56 106 LEU A N 1
ATOM 809 C CA . LEU A 1 106 ? 1.345 1.997 6.033 1.00 93.56 106 LEU A CA 1
ATOM 810 C C . LEU A 1 106 ? 0.985 1.279 7.339 1.00 93.56 106 LEU A C 1
ATOM 812 O O . LEU A 1 106 ? 0.209 0.329 7.302 1.00 93.56 106 LEU A O 1
ATOM 816 N N . ALA A 1 107 ? 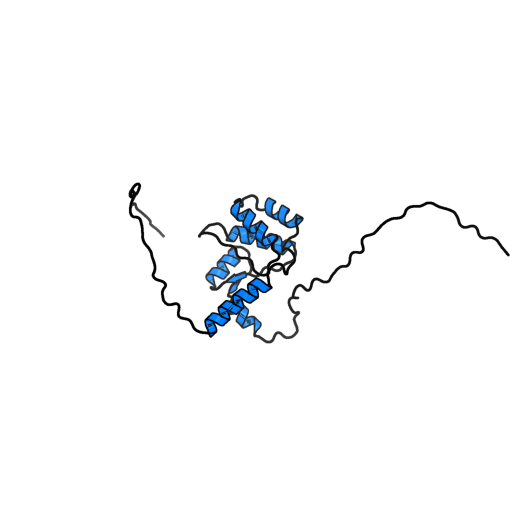1.500 1.734 8.484 1.00 92.25 107 ALA A N 1
ATOM 817 C CA . ALA A 1 107 ? 1.130 1.177 9.782 1.00 92.25 107 ALA A CA 1
ATOM 818 C C . ALA A 1 107 ? -0.355 1.414 10.109 1.00 92.25 107 ALA A C 1
ATOM 820 O O . ALA A 1 107 ? -1.020 0.492 10.579 1.00 92.25 107 ALA A O 1
ATOM 821 N N . ALA A 1 108 ? -0.887 2.602 9.799 1.00 94.88 108 ALA A N 1
ATOM 822 C CA . ALA A 1 108 ? -2.312 2.903 9.954 1.00 94.88 108 ALA A CA 1
ATOM 823 C C . ALA A 1 108 ? -3.184 2.036 9.029 1.00 94.88 108 ALA A C 1
ATOM 825 O O . ALA A 1 108 ? -4.170 1.447 9.469 1.00 94.88 108 ALA A O 1
ATOM 826 N N . ILE A 1 109 ? -2.782 1.887 7.760 1.00 95.88 109 ILE A N 1
ATOM 827 C CA . ILE A 1 109 ? -3.483 1.034 6.788 1.00 95.88 109 ILE A CA 1
ATOM 828 C C . ILE A 1 109 ? -3.476 -0.428 7.241 1.00 95.88 109 ILE A C 1
ATOM 830 O O . ILE A 1 109 ? -4.513 -1.088 7.188 1.00 95.88 109 ILE A O 1
ATOM 834 N N . ARG A 1 110 ? -2.328 -0.928 7.724 1.00 95.00 110 ARG A N 1
ATOM 835 C CA . ARG A 1 110 ? -2.225 -2.278 8.289 1.00 95.00 110 ARG A CA 1
ATOM 836 C C . ARG A 1 110 ? -3.196 -2.444 9.454 1.00 95.00 110 ARG A C 1
ATOM 838 O O . ARG A 1 110 ? -3.978 -3.386 9.439 1.00 95.00 110 ARG A O 1
ATOM 845 N N . GLY A 1 111 ? -3.168 -1.528 10.423 1.00 94.50 111 GLY A N 1
ATOM 846 C CA . GLY A 1 111 ? -4.026 -1.600 11.606 1.00 94.50 111 GLY A CA 1
ATOM 847 C C . GLY A 1 111 ? -5.514 -1.647 11.253 1.00 94.50 111 GLY A C 1
ATOM 848 O O . GLY A 1 111 ? -6.252 -2.445 11.824 1.00 94.50 111 GLY A O 1
ATOM 849 N N . ALA A 1 112 ? -5.942 -0.853 10.270 1.00 96.38 112 ALA A N 1
ATOM 850 C CA . ALA A 1 112 ? -7.314 -0.877 9.773 1.00 96.38 112 ALA A CA 1
ATOM 851 C C . ALA A 1 112 ? -7.671 -2.223 9.121 1.00 96.38 112 ALA A C 1
ATOM 853 O O . ALA A 1 112 ? -8.699 -2.815 9.435 1.00 96.38 112 ALA A O 1
ATOM 854 N N . ALA A 1 113 ? -6.807 -2.725 8.236 1.00 96.00 113 ALA A N 1
ATOM 855 C CA . ALA A 1 113 ? -7.033 -3.983 7.533 1.00 96.00 113 ALA A CA 1
ATOM 856 C C . ALA A 1 113 ? -7.072 -5.182 8.500 1.00 96.00 113 ALA A C 1
ATOM 858 O O . ALA A 1 113 ? -7.916 -6.064 8.368 1.00 96.00 113 ALA A O 1
ATOM 859 N N . GLU A 1 114 ? -6.199 -5.209 9.507 1.00 95.38 114 GLU A N 1
ATOM 860 C CA . GLU A 1 114 ? -6.169 -6.277 10.511 1.00 95.38 114 GLU A CA 1
ATOM 861 C C . GLU A 1 114 ? -7.430 -6.290 11.388 1.00 95.38 114 GLU A C 1
ATOM 863 O O . GLU A 1 114 ? -7.938 -7.369 11.696 1.00 95.38 114 GLU A O 1
ATOM 868 N N . ARG A 1 115 ? -7.990 -5.118 11.735 1.00 96.31 115 ARG A N 1
ATOM 869 C CA . ARG A 1 115 ? -9.281 -5.016 12.453 1.00 96.31 115 ARG A CA 1
ATOM 870 C C . ARG A 1 115 ? -10.443 -5.601 11.657 1.00 96.31 115 ARG A C 1
ATOM 872 O O . ARG A 1 115 ? -11.341 -6.205 12.232 1.00 96.31 115 ARG A O 1
ATOM 879 N N . GLU A 1 116 ? -10.379 -5.482 10.339 1.00 95.81 116 GLU A N 1
ATOM 880 C CA . GLU A 1 116 ? -11.355 -6.043 9.397 1.00 95.81 116 GLU A CA 1
ATOM 881 C C . GLU A 1 116 ? -11.072 -7.525 9.073 1.00 95.81 116 GLU A C 1
ATOM 883 O O . GLU A 1 116 ? -11.745 -8.144 8.248 1.00 95.81 116 GLU A O 1
ATOM 888 N N . GLY A 1 117 ? -10.077 -8.129 9.734 1.00 95.31 117 GLY A N 1
ATOM 889 C CA . GLY A 1 117 ? -9.750 -9.549 9.619 1.00 95.31 117 GLY A CA 1
ATOM 890 C C . GLY A 1 117 ? -8.878 -9.910 8.416 1.00 95.31 117 GLY A C 1
ATOM 891 O O . GLY A 1 117 ? -8.725 -11.097 8.106 1.00 95.31 117 GLY A O 1
ATOM 892 N N . TYR A 1 118 ? -8.287 -8.928 7.731 1.00 95.19 118 TYR A N 1
ATOM 893 C CA . TYR A 1 118 ? -7.324 -9.194 6.668 1.00 95.19 118 TYR A CA 1
ATOM 894 C C . TYR A 1 118 ? -5.968 -9.606 7.238 1.00 95.19 118 TYR A C 1
ATOM 896 O O . TYR A 1 118 ? -5.474 -9.048 8.216 1.00 95.19 118 TYR A O 1
ATOM 904 N N . LYS A 1 119 ? -5.314 -10.549 6.555 1.00 94.12 119 LYS A N 1
ATOM 905 C CA . LYS A 1 119 ? -3.885 -10.794 6.741 1.00 94.12 119 LYS A CA 1
ATOM 906 C C . LYS A 1 119 ? -3.105 -9.835 5.848 1.00 94.12 119 LYS A C 1
ATOM 908 O O . LYS A 1 119 ? -3.268 -9.875 4.629 1.00 94.12 119 LYS A O 1
ATOM 913 N N . VAL A 1 120 ? -2.238 -9.023 6.444 1.00 94.69 120 VAL A N 1
ATOM 914 C CA . VAL A 1 120 ? -1.373 -8.098 5.707 1.00 94.69 120 VAL A CA 1
ATOM 915 C C . VAL A 1 120 ? -0.002 -8.738 5.512 1.00 94.69 120 VAL A C 1
ATOM 917 O O . VAL A 1 120 ? 0.661 -9.114 6.474 1.00 94.69 120 VAL A O 1
ATOM 920 N N . GLU A 1 121 ? 0.423 -8.864 4.256 1.00 94.38 121 GLU A N 1
ATOM 921 C CA . GLU A 1 121 ? 1.738 -9.393 3.887 1.00 94.38 121 GLU A CA 1
ATOM 922 C C . GLU A 1 121 ? 2.506 -8.338 3.087 1.00 94.38 121 GLU A C 1
ATOM 924 O O . GLU A 1 121 ? 1.973 -7.724 2.161 1.00 94.38 121 GLU A O 1
ATOM 929 N N . GLY A 1 122 ? 3.766 -8.122 3.452 1.00 94.25 122 GLY A N 1
ATOM 930 C CA . GLY A 1 122 ? 4.660 -7.195 2.776 1.00 94.25 122 GLY A CA 1
ATOM 931 C C . GLY A 1 122 ? 5.595 -7.905 1.804 1.00 94.25 122 GLY A C 1
ATOM 932 O O . GLY A 1 122 ? 6.173 -8.956 2.095 1.00 94.25 122 GLY A O 1
ATOM 933 N N . PHE A 1 123 ? 5.809 -7.283 0.649 1.00 95.31 123 PHE A N 1
ATOM 934 C CA . PHE A 1 123 ? 6.783 -7.752 -0.327 1.00 95.31 123 PHE A CA 1
ATOM 935 C C . PHE A 1 123 ? 7.712 -6.626 -0.745 1.00 95.31 123 PHE A C 1
ATOM 937 O O . PHE A 1 123 ? 7.285 -5.494 -0.964 1.00 95.31 123 PHE A O 1
ATOM 944 N N . ALA A 1 124 ? 8.996 -6.947 -0.880 1.00 94.88 124 ALA A N 1
ATOM 945 C CA . ALA A 1 124 ? 9.999 -5.978 -1.298 1.00 94.88 124 ALA A CA 1
ATOM 946 C C . ALA A 1 124 ? 10.985 -6.564 -2.321 1.00 94.88 124 ALA A C 1
ATOM 948 O O . ALA A 1 124 ? 11.213 -7.778 -2.342 1.00 94.88 124 ALA A O 1
ATOM 949 N N . PRO A 1 125 ? 11.619 -5.718 -3.153 1.00 94.06 125 PRO A N 1
ATOM 950 C CA . PRO A 1 125 ? 12.602 -6.176 -4.135 1.00 94.06 125 PRO A CA 1
ATOM 951 C C . PRO A 1 125 ? 13.920 -6.634 -3.496 1.00 94.06 125 PRO A C 1
ATOM 953 O O . PRO A 1 125 ? 14.629 -7.449 -4.074 1.00 94.06 125 PRO A O 1
ATOM 956 N N . THR A 1 126 ? 14.262 -6.138 -2.301 1.00 95.69 126 THR A N 1
ATOM 957 C CA . THR A 1 126 ? 15.514 -6.478 -1.605 1.00 95.69 126 THR A CA 1
ATOM 958 C C . THR A 1 126 ? 15.258 -6.895 -0.162 1.00 95.69 126 THR A C 1
ATOM 960 O O . THR A 1 126 ? 14.309 -6.426 0.470 1.00 95.69 126 THR A O 1
ATOM 963 N N . SER A 1 127 ? 16.138 -7.733 0.395 1.00 94.62 127 SER A N 1
ATOM 964 C CA . SER A 1 127 ? 16.036 -8.187 1.791 1.00 94.62 127 SER A CA 1
ATOM 965 C C . SER A 1 127 ? 16.070 -7.026 2.785 1.00 94.62 127 SER A C 1
ATOM 967 O O . SER A 1 127 ? 15.326 -7.033 3.758 1.00 94.62 127 SER A O 1
ATOM 969 N N . ARG A 1 128 ? 16.874 -5.987 2.514 1.00 94.25 128 ARG A N 1
ATOM 970 C CA . ARG A 1 128 ? 16.946 -4.790 3.365 1.00 94.25 128 ARG A CA 1
ATOM 971 C C . ARG A 1 128 ? 15.639 -3.994 3.352 1.00 94.25 128 ARG A C 1
ATOM 973 O O . ARG A 1 128 ? 15.229 -3.490 4.390 1.00 94.25 128 ARG A O 1
ATOM 980 N N . ALA A 1 129 ? 14.978 -3.876 2.200 1.00 91.75 129 ALA A N 1
ATOM 981 C CA . ALA A 1 129 ? 13.672 -3.225 2.118 1.00 91.75 129 ALA A CA 1
ATOM 982 C C . ALA A 1 129 ? 12.578 -4.056 2.813 1.00 91.75 129 ALA A C 1
ATOM 984 O O . ALA A 1 129 ? 11.753 -3.487 3.521 1.00 91.75 129 ALA A O 1
ATOM 985 N N . ALA A 1 130 ? 12.618 -5.388 2.687 1.00 93.88 130 ALA A N 1
ATOM 986 C CA . ALA A 1 130 ? 11.716 -6.276 3.423 1.00 93.88 130 ALA A CA 1
ATOM 987 C C . ALA A 1 130 ? 11.917 -6.141 4.941 1.00 93.88 130 ALA A C 1
ATOM 989 O O . ALA A 1 130 ? 10.945 -6.015 5.675 1.00 93.88 130 ALA A O 1
ATOM 990 N N . GLN A 1 131 ? 13.167 -6.087 5.410 1.00 92.56 131 GLN A N 1
ATOM 991 C CA . GLN A 1 131 ? 13.472 -5.864 6.823 1.00 92.56 131 GLN A CA 1
ATOM 992 C C . GLN A 1 131 ? 12.900 -4.532 7.327 1.00 92.56 131 GLN A C 1
ATOM 994 O O . GLN A 1 131 ? 12.262 -4.518 8.371 1.00 92.56 131 GLN A O 1
ATOM 999 N N . LYS A 1 132 ? 13.051 -3.437 6.569 1.00 90.50 132 LYS A N 1
ATOM 1000 C CA . LYS A 1 132 ? 12.470 -2.131 6.931 1.00 90.50 132 LYS A CA 1
ATOM 1001 C C . LYS A 1 132 ? 10.941 -2.159 7.035 1.00 90.50 132 LYS A C 1
ATOM 1003 O O . LYS A 1 132 ? 10.380 -1.509 7.910 1.00 90.50 132 LYS A O 1
ATOM 1008 N N . LEU A 1 133 ? 10.259 -2.895 6.155 1.00 89.69 133 LEU A N 1
ATOM 1009 C CA . LEU A 1 133 ? 8.812 -3.111 6.277 1.00 89.69 133 LEU A CA 1
ATOM 1010 C C . LEU A 1 133 ? 8.470 -3.963 7.512 1.00 89.69 133 LEU A C 1
ATOM 1012 O O . LEU A 1 133 ? 7.489 -3.683 8.195 1.00 89.69 133 LEU A O 1
ATOM 1016 N N . GLY A 1 134 ? 9.312 -4.945 7.842 1.00 90.56 134 GLY A N 1
ATOM 1017 C CA . GLY A 1 134 ? 9.220 -5.725 9.080 1.00 90.56 134 GLY A CA 1
ATOM 1018 C C . GLY A 1 134 ? 9.355 -4.874 10.342 1.00 90.56 134 GLY A C 1
ATOM 1019 O O . GLY A 1 134 ? 8.545 -5.000 11.253 1.00 90.56 134 GLY A O 1
ATOM 1020 N N . GLU A 1 135 ? 10.320 -3.955 10.373 1.00 88.00 135 GLU A N 1
ATOM 1021 C CA . GLU A 1 135 ? 10.509 -2.980 11.460 1.00 88.00 135 GLU A CA 1
ATOM 1022 C C . GLU A 1 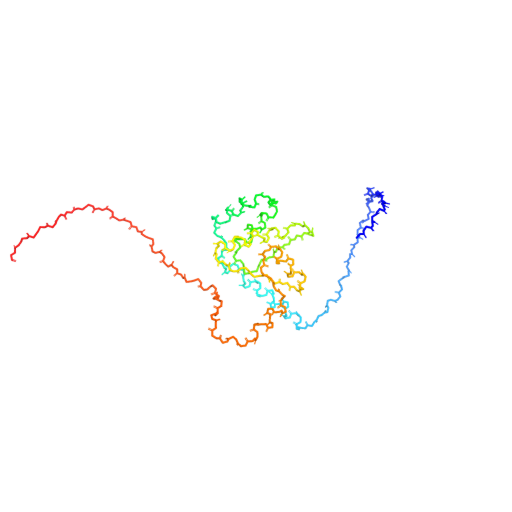135 ? 9.297 -2.047 11.615 1.00 88.00 135 GLU A C 1
ATOM 1024 O O . GLU A 1 135 ? 8.987 -1.604 12.717 1.00 88.00 135 GLU A O 1
ATOM 1029 N N . ALA A 1 136 ? 8.561 -1.804 10.527 1.00 81.12 136 ALA A N 1
ATOM 1030 C CA . ALA A 1 136 ? 7.290 -1.085 10.544 1.00 81.12 136 ALA A CA 1
ATOM 1031 C C . ALA A 1 136 ? 6.109 -1.918 11.069 1.00 81.12 136 ALA A C 1
ATOM 1033 O O . ALA A 1 136 ? 4.998 -1.399 11.175 1.00 81.12 136 ALA A O 1
ATOM 1034 N N . GLY A 1 137 ? 6.326 -3.202 11.368 1.00 87.50 137 GLY A N 1
ATOM 1035 C CA . GLY A 1 137 ? 5.328 -4.159 11.841 1.00 87.50 137 GLY A CA 1
ATOM 1036 C C . GLY A 1 137 ? 4.550 -4.867 10.729 1.00 87.50 137 GLY A C 1
ATOM 1037 O O . GLY A 1 137 ? 3.460 -5.361 10.989 1.00 87.50 137 GLY A O 1
ATOM 1038 N N . ILE A 1 138 ? 5.034 -4.870 9.483 1.00 91.19 138 ILE A N 1
ATOM 1039 C CA . ILE A 1 138 ? 4.431 -5.650 8.391 1.00 91.19 138 ILE A CA 1
ATOM 1040 C C . ILE A 1 138 ? 5.296 -6.887 8.153 1.00 91.19 138 ILE A C 1
ATOM 1042 O O . ILE A 1 138 ? 6.440 -6.759 7.710 1.00 91.19 138 ILE A O 1
ATOM 1046 N N . GLU A 1 139 ? 4.763 -8.088 8.393 1.00 91.62 139 GLU A N 1
ATOM 1047 C CA . GLU A 1 139 ? 5.473 -9.330 8.061 1.00 91.62 139 GLU A CA 1
ATOM 1048 C C . GLU A 1 139 ? 5.856 -9.340 6.580 1.00 91.62 139 GLU A C 1
ATOM 1050 O O . GLU A 1 139 ? 4.991 -9.305 5.705 1.00 91.62 139 GLU A O 1
ATOM 1055 N N . SER A 1 140 ? 7.162 -9.361 6.297 1.00 94.31 140 SER A N 1
ATOM 1056 C CA . SER A 1 140 ? 7.668 -9.076 4.955 1.00 94.31 140 SER A CA 1
ATOM 1057 C C . SER A 1 140 ? 8.730 -10.059 4.481 1.00 94.31 140 SER A C 1
ATOM 1059 O O . SER A 1 140 ? 9.639 -10.431 5.224 1.00 94.31 140 SER A O 1
ATOM 1061 N N . ILE A 1 141 ? 8.658 -10.429 3.201 1.00 94.56 141 ILE A N 1
ATOM 1062 C CA . ILE A 1 141 ? 9.677 -11.228 2.503 1.00 94.56 141 ILE A CA 1
ATOM 1063 C C . ILE A 1 141 ? 10.028 -10.606 1.147 1.00 94.56 141 ILE A C 1
ATOM 1065 O O . ILE A 1 141 ? 9.377 -9.675 0.675 1.00 94.56 141 ILE A O 1
ATOM 1069 N N . THR A 1 142 ? 11.080 -11.104 0.495 1.00 96.12 142 THR A N 1
ATOM 1070 C CA . THR A 1 142 ? 11.387 -10.660 -0.869 1.00 96.12 142 THR A CA 1
ATOM 1071 C C . THR A 1 142 ? 10.381 -11.223 -1.872 1.00 96.12 142 THR A C 1
ATOM 1073 O O . THR A 1 142 ? 9.931 -12.363 -1.727 1.00 96.12 142 THR A O 1
ATOM 1076 N N . LEU A 1 143 ? 10.070 -10.449 -2.920 1.00 93.44 143 LEU A N 1
ATOM 1077 C CA . LEU A 1 143 ? 9.202 -10.894 -4.024 1.00 93.44 143 LEU A CA 1
ATOM 1078 C C . LEU A 1 143 ? 9.716 -12.199 -4.648 1.00 93.44 143 LEU A C 1
ATOM 1080 O O . LEU A 1 143 ? 8.964 -13.155 -4.792 1.00 93.44 143 LEU A O 1
ATOM 1084 N N . GLN A 1 144 ? 11.023 -12.272 -4.908 1.00 92.12 144 GLN A N 1
ATOM 1085 C CA . GLN A 1 144 ? 11.729 -13.484 -5.340 1.00 92.12 144 GLN A CA 1
ATOM 1086 C C . GLN A 1 144 ? 11.388 -14.695 -4.460 1.00 92.12 144 GLN A C 1
ATOM 1088 O O . GLN A 1 144 ? 11.020 -15.749 -4.966 1.00 92.12 144 GLN A O 1
ATOM 1093 N N . ARG A 1 145 ? 11.497 -14.551 -3.131 1.00 91.50 145 ARG A N 1
ATOM 1094 C CA . ARG A 1 145 ? 11.295 -15.670 -2.203 1.00 91.50 145 ARG A CA 1
ATOM 1095 C C . ARG A 1 145 ? 9.839 -16.115 -2.185 1.00 91.50 145 ARG A C 1
ATOM 1097 O O . ARG A 1 145 ? 9.576 -17.307 -2.046 1.00 91.50 145 ARG A O 1
ATOM 1104 N N . HIS A 1 146 ? 8.911 -15.168 -2.295 1.00 92.31 146 HIS A N 1
ATOM 1105 C CA . HIS A 1 146 ? 7.489 -15.469 -2.398 1.00 92.31 146 HIS A CA 1
ATOM 1106 C C . HIS A 1 146 ? 7.192 -16.298 -3.652 1.00 92.31 146 HIS A C 1
ATOM 1108 O O . HIS A 1 146 ? 6.581 -17.359 -3.533 1.00 92.31 146 HIS A O 1
ATOM 1114 N N . LEU A 1 147 ? 7.700 -15.859 -4.809 1.00 91.19 147 LEU A N 1
ATOM 1115 C CA . LEU A 1 147 ? 7.487 -16.519 -6.097 1.00 91.19 147 LEU A CA 1
ATOM 1116 C C . LEU A 1 147 ? 8.094 -17.928 -6.136 1.00 91.19 147 LEU A C 1
ATOM 1118 O O . LEU A 1 147 ? 7.435 -18.856 -6.572 1.00 91.19 147 LEU A O 1
ATOM 1122 N N . THR A 1 148 ? 9.301 -18.153 -5.610 1.00 90.06 148 THR A N 1
ATOM 1123 C CA . THR A 1 148 ? 9.877 -19.514 -5.593 1.00 90.06 148 THR A CA 1
ATOM 1124 C C . THR A 1 148 ? 9.112 -20.466 -4.664 1.00 90.06 148 THR A C 1
ATOM 1126 O O . THR A 1 148 ? 9.016 -21.656 -4.938 1.00 90.06 148 THR A O 1
ATOM 1129 N N . ARG A 1 149 ? 8.529 -19.964 -3.565 1.00 80.12 149 ARG A N 1
ATOM 1130 C CA . ARG A 1 149 ? 7.762 -20.784 -2.607 1.00 80.12 149 ARG A CA 1
ATOM 1131 C C . ARG A 1 149 ? 6.344 -21.111 -3.094 1.00 80.12 149 ARG A C 1
ATOM 1133 O O . ARG A 1 149 ? 5.708 -22.011 -2.543 1.00 80.12 149 ARG A O 1
ATOM 1140 N N . SER A 1 150 ? 5.795 -20.356 -4.046 1.00 63.97 150 SER A N 1
ATOM 1141 C CA . SER A 1 150 ? 4.490 -20.667 -4.642 1.00 63.97 150 SER A CA 1
ATOM 1142 C C . SER A 1 150 ? 4.551 -21.797 -5.673 1.00 63.97 150 SER A C 1
ATOM 1144 O O . SER A 1 150 ? 3.524 -22.437 -5.872 1.00 63.97 150 SER A O 1
ATOM 1146 N N . GLU A 1 151 ? 5.726 -22.068 -6.254 1.00 59.06 151 GLU A N 1
ATOM 1147 C CA . GLU A 1 151 ? 5.940 -23.111 -7.277 1.00 59.06 151 GLU A CA 1
ATOM 1148 C C . GLU A 1 151 ? 6.149 -24.526 -6.700 1.00 59.06 151 GLU A C 1
ATOM 1150 O O . GLU A 1 151 ? 6.053 -25.510 -7.429 1.00 59.06 151 GLU A O 1
ATOM 1155 N N . GLU A 1 152 ? 6.403 -24.664 -5.394 1.00 52.41 152 GLU A N 1
ATOM 1156 C CA . GLU A 1 152 ? 6.420 -25.976 -4.729 1.00 52.41 152 GLU A CA 1
ATOM 1157 C C . GLU A 1 152 ? 4.993 -26.564 -4.709 1.00 52.41 152 GLU A C 1
ATOM 1159 O O . GLU A 1 152 ? 4.063 -25.857 -4.293 1.00 52.41 152 GLU A O 1
ATOM 1164 N N . PRO A 1 153 ? 4.773 -27.832 -5.120 1.00 42.69 153 PRO A N 1
ATOM 1165 C CA . PRO A 1 153 ? 3.445 -28.433 -5.166 1.00 42.69 153 PRO A CA 1
ATOM 1166 C C . PRO A 1 153 ? 2.853 -28.481 -3.756 1.00 42.69 153 PRO A C 1
ATOM 1168 O O . PRO A 1 153 ? 3.196 -29.317 -2.922 1.00 42.69 153 PRO A O 1
ATOM 1171 N N . ARG A 1 154 ? 1.950 -27.537 -3.477 1.00 45.97 154 ARG A N 1
ATOM 1172 C CA . ARG A 1 154 ? 1.213 -27.473 -2.219 1.00 45.97 154 ARG A CA 1
ATOM 1173 C C . ARG A 1 154 ? 0.172 -28.580 -2.205 1.00 45.97 154 ARG A C 1
ATOM 1175 O O . ARG A 1 154 ? -0.936 -28.404 -2.709 1.00 45.97 154 ARG A O 1
ATOM 1182 N N . ASP A 1 155 ? 0.532 -29.701 -1.597 1.00 45.50 155 ASP A N 1
ATOM 1183 C CA . ASP A 1 155 ? -0.434 -30.700 -1.170 1.00 45.50 155 ASP A CA 1
ATOM 1184 C C . ASP A 1 155 ? -1.440 -30.053 -0.191 1.00 45.50 155 ASP A C 1
ATOM 1186 O O . ASP A 1 155 ? -1.082 -29.406 0.796 1.00 45.50 155 ASP A O 1
ATOM 1190 N N . GLY A 1 156 ? -2.724 -30.148 -0.530 1.00 48.97 156 GLY A N 1
ATOM 1191 C CA . GLY A 1 156 ? -3.840 -30.117 0.418 1.00 48.97 156 GLY A CA 1
ATOM 1192 C C . GLY A 1 156 ? -4.207 -28.853 1.216 1.00 48.97 156 GLY A C 1
ATOM 1193 O O . GLY A 1 156 ? -5.233 -28.901 1.895 1.00 48.97 156 GLY A O 1
ATOM 1194 N N . GLN A 1 157 ? -3.500 -27.715 1.180 1.00 37.22 157 GLN A N 1
ATOM 1195 C CA . GLN A 1 157 ? -3.829 -26.595 2.090 1.00 37.22 157 GLN A CA 1
ATOM 1196 C C . GLN A 1 157 ? -4.508 -25.395 1.402 1.00 37.22 157 GLN A C 1
ATOM 1198 O O . GLN A 1 157 ? -3.857 -24.528 0.825 1.00 37.22 157 GLN A O 1
ATOM 1203 N N . LYS A 1 158 ? -5.848 -25.368 1.520 1.00 39.78 158 LYS A N 1
ATOM 1204 C CA . LYS A 1 158 ? -6.791 -24.233 1.396 1.00 39.78 158 LYS A CA 1
ATOM 1205 C C . LYS A 1 158 ? -6.272 -23.039 0.580 1.00 39.78 158 LYS A C 1
ATOM 1207 O O . LYS A 1 158 ? -5.592 -22.166 1.114 1.00 39.78 158 LYS A O 1
ATOM 1212 N N . ARG A 1 159 ? -6.722 -22.954 -0.681 1.00 37.12 159 ARG A N 1
ATOM 1213 C CA . ARG A 1 159 ? -6.736 -21.715 -1.478 1.00 37.12 159 ARG A CA 1
ATOM 1214 C C . ARG A 1 159 ? -7.098 -20.546 -0.559 1.00 37.12 159 ARG A C 1
ATOM 1216 O O . ARG A 1 159 ? -8.194 -20.558 0.011 1.00 37.12 159 ARG A O 1
ATOM 1223 N N . SER A 1 160 ? -6.197 -19.573 -0.404 1.00 34.22 160 SER A N 1
ATOM 1224 C CA . SER A 1 160 ? -6.574 -18.241 0.061 1.00 34.22 160 SER A CA 1
ATOM 1225 C C . SER A 1 160 ? -7.730 -17.831 -0.837 1.00 34.22 160 SER A C 1
ATOM 1227 O O . SER A 1 160 ? -7.600 -17.742 -2.059 1.00 34.22 160 SER A O 1
ATOM 1229 N N . ARG A 1 161 ? -8.929 -17.807 -0.256 1.00 31.19 161 ARG A N 1
ATOM 1230 C CA . ARG A 1 161 ? -10.142 -17.587 -1.025 1.00 31.19 161 ARG A CA 1
ATOM 1231 C C . ARG A 1 161 ? -9.989 -16.206 -1.641 1.00 31.19 161 ARG A C 1
ATOM 1233 O O . ARG A 1 161 ? -9.956 -15.214 -0.919 1.00 31.19 161 ARG A O 1
ATOM 1240 N N . ARG A 1 162 ? -9.908 -16.159 -2.975 1.00 34.31 162 ARG A N 1
ATOM 1241 C CA . ARG A 1 162 ? -10.432 -15.033 -3.748 1.00 34.31 162 ARG A CA 1
ATOM 1242 C C . ARG A 1 162 ? -11.744 -14.662 -3.065 1.00 34.31 162 ARG A C 1
ATOM 1244 O O . ARG A 1 162 ? -12.552 -15.563 -2.831 1.00 34.31 162 ARG A O 1
ATOM 1251 N N . ILE A 1 163 ? -11.881 -13.408 -2.649 1.00 37.84 163 ILE A N 1
ATOM 1252 C CA . ILE A 1 163 ? -13.081 -12.896 -1.989 1.00 37.84 163 ILE A CA 1
ATOM 1253 C C . ILE A 1 163 ? -14.217 -12.998 -3.012 1.00 37.84 163 ILE A 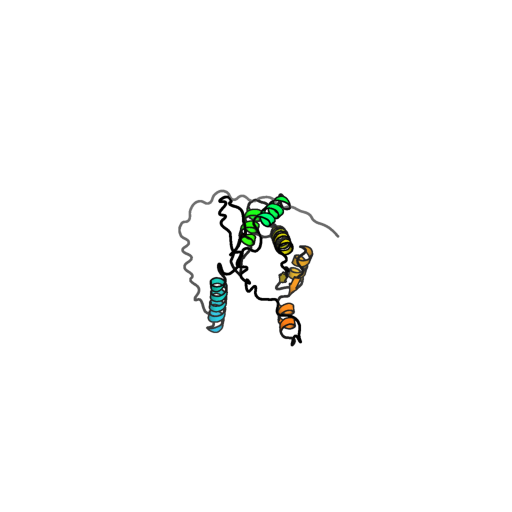C 1
ATOM 1255 O O . ILE A 1 163 ? -14.504 -12.072 -3.757 1.00 37.84 163 ILE A O 1
ATOM 1259 N N . GLU A 1 164 ? -14.803 -14.184 -3.128 1.00 34.88 164 GLU A N 1
ATOM 1260 C CA . GLU A 1 164 ? -16.129 -14.377 -3.674 1.00 34.88 164 GLU A CA 1
ATOM 1261 C C . GLU A 1 164 ? -17.062 -14.000 -2.539 1.00 34.88 164 GLU A C 1
ATOM 1263 O O . GLU A 1 164 ? -17.288 -14.762 -1.594 1.00 34.88 164 GLU A O 1
ATOM 1268 N N . SER A 1 165 ? -17.522 -12.757 -2.612 1.00 33.81 165 SER A N 1
ATOM 1269 C CA . SER A 1 165 ? -18.571 -12.192 -1.785 1.00 33.81 165 SER A CA 1
ATOM 1270 C C . SER A 1 165 ? -19.782 -13.123 -1.833 1.00 33.81 165 SER A C 1
ATOM 1272 O O . SER A 1 165 ? -20.599 -13.072 -2.752 1.00 33.81 165 SER A O 1
ATOM 1274 N N . ARG A 1 166 ? -19.890 -14.018 -0.846 1.00 33.72 166 ARG A N 1
ATOM 1275 C CA . ARG A 1 166 ? -21.129 -14.740 -0.567 1.00 33.72 166 ARG A CA 1
ATOM 1276 C C . ARG A 1 166 ? -22.169 -13.684 -0.219 1.00 33.72 166 ARG A C 1
ATOM 1278 O O . ARG A 1 166 ? -22.071 -13.047 0.824 1.00 33.72 166 ARG A O 1
ATOM 1285 N N . LYS A 1 167 ? -23.134 -13.483 -1.116 1.00 33.69 167 LYS A N 1
ATOM 1286 C CA . LYS A 1 167 ? -24.300 -12.637 -0.874 1.00 33.69 167 LYS A CA 1
ATOM 1287 C C . LYS A 1 167 ? -25.016 -13.158 0.374 1.00 33.69 167 LYS A C 1
ATOM 1289 O O . LYS A 1 167 ? -25.497 -14.289 0.383 1.00 33.69 167 LYS A O 1
ATOM 1294 N N . HIS A 1 168 ? -25.040 -12.354 1.429 1.00 30.22 168 HIS A N 1
ATOM 1295 C CA . HIS A 1 168 ? -26.041 -12.485 2.474 1.00 30.22 168 HIS A CA 1
ATOM 1296 C C . HIS A 1 168 ? -27.219 -11.623 2.028 1.00 30.22 168 HIS A C 1
ATOM 1298 O O . HIS A 1 168 ? -27.155 -10.398 2.075 1.00 30.22 168 HIS A O 1
ATOM 1304 N N . GLU A 1 169 ? -28.247 -12.281 1.498 1.00 38.44 169 GLU A N 1
ATOM 1305 C CA . GLU A 1 169 ? -29.566 -11.694 1.293 1.00 38.44 169 GLU A CA 1
ATOM 1306 C C . GLU A 1 169 ? -30.163 -11.475 2.692 1.00 38.44 169 GLU A C 1
ATOM 1308 O O . GLU A 1 169 ? -30.605 -12.420 3.346 1.00 38.44 169 GLU A O 1
ATOM 1313 N N . ALA A 1 170 ? -30.070 -10.250 3.203 1.00 33.69 170 ALA A N 1
ATOM 1314 C CA . ALA A 1 170 ? -30.844 -9.825 4.358 1.00 33.69 170 ALA A CA 1
ATOM 1315 C C . ALA A 1 170 ? -32.173 -9.277 3.832 1.00 33.69 170 ALA A C 1
ATOM 1317 O O . ALA A 1 170 ? -32.218 -8.201 3.241 1.00 33.69 170 ALA A O 1
ATOM 1318 N N . ASP A 1 171 ? -33.228 -10.066 4.016 1.00 32.66 171 ASP A N 1
ATOM 1319 C CA . ASP A 1 171 ? -34.616 -9.703 3.749 1.00 32.66 171 ASP A CA 1
ATOM 1320 C C . ASP A 1 171 ? -35.077 -8.670 4.795 1.00 32.66 171 ASP A C 1
ATOM 1322 O O . ASP A 1 171 ? -35.179 -8.960 5.995 1.00 32.66 171 ASP A O 1
ATOM 1326 N N . GLU A 1 172 ? -35.269 -7.425 4.354 1.00 36.44 172 GLU A N 1
ATOM 1327 C CA . GLU A 1 172 ? -35.717 -6.310 5.184 1.00 36.44 172 GLU A CA 1
ATOM 1328 C C . GLU A 1 172 ? -37.249 -6.161 5.107 1.00 36.44 172 GLU A C 1
ATOM 1330 O O . GLU A 1 172 ? -37.829 -5.753 4.107 1.00 36.44 172 GLU A O 1
ATOM 1335 N N . ARG A 1 173 ? -37.871 -6.540 6.229 1.00 39.50 173 ARG A N 1
ATOM 1336 C CA . ARG A 1 173 ? -39.225 -6.286 6.765 1.00 39.50 173 ARG A CA 1
ATOM 1337 C C . ARG A 1 173 ? -40.086 -5.209 6.085 1.00 39.50 173 ARG A C 1
ATOM 1339 O O . ARG A 1 173 ? -39.634 -4.096 5.853 1.00 39.50 173 ARG A O 1
ATOM 1346 N N . LEU A 1 174 ? -41.408 -5.416 6.168 1.00 37.34 174 LEU A N 1
ATOM 1347 C CA . LEU A 1 174 ? -42.318 -4.366 6.660 1.00 37.34 174 LEU A CA 1
ATOM 1348 C C . LEU A 1 174 ? -43.404 -4.920 7.607 1.00 37.34 174 LEU A C 1
ATOM 1350 O O . LEU A 1 174 ? -43.810 -6.076 7.475 1.00 37.34 174 LEU A O 1
ATOM 1354 N N . PRO A 1 175 ? -43.876 -4.111 8.578 1.00 42.53 175 PRO A N 1
ATOM 1355 C CA . PRO A 1 175 ? -44.834 -4.511 9.597 1.00 42.53 175 PRO A CA 1
ATOM 1356 C C . PRO A 1 175 ? -46.272 -4.201 9.163 1.00 42.53 175 PRO A C 1
ATOM 1358 O O . PRO A 1 175 ? -46.543 -3.174 8.546 1.00 42.53 175 PRO A O 1
ATOM 1361 N N . THR A 1 176 ? -47.228 -5.031 9.572 1.00 35.69 176 THR A N 1
ATOM 1362 C CA . THR A 1 176 ? -48.636 -4.620 9.646 1.00 35.69 176 THR A CA 1
ATOM 1363 C C . THR A 1 176 ? -49.194 -4.990 11.014 1.00 35.69 176 THR A C 1
ATOM 1365 O O . THR A 1 176 ? -49.466 -6.145 11.332 1.00 35.69 176 THR A O 1
ATOM 1368 N N . SER A 1 177 ? -49.324 -3.979 11.867 1.00 36.56 177 SER A N 1
ATOM 1369 C CA . SER A 1 177 ? -50.149 -4.021 13.064 1.00 36.56 177 SER A CA 1
ATOM 1370 C C . SER A 1 177 ? -51.591 -3.683 12.680 1.00 36.56 177 SER A C 1
ATOM 1372 O O . SER A 1 177 ? -51.890 -2.557 12.300 1.00 36.56 177 SER A O 1
ATOM 1374 N N . ALA A 1 178 ? -52.504 -4.647 12.815 1.00 41.31 178 ALA A N 1
ATOM 1375 C CA . ALA A 1 178 ? -53.943 -4.388 12.885 1.00 41.31 178 ALA A CA 1
ATOM 1376 C C . ALA A 1 178 ? -54.658 -5.508 13.667 1.00 41.31 178 ALA A C 1
ATOM 1378 O O . ALA A 1 178 ? -55.022 -6.553 13.142 1.00 41.31 178 ALA A O 1
ATOM 1379 N N . GLN A 1 179 ? -54.772 -5.277 14.974 1.00 45.12 179 GLN A N 1
ATOM 1380 C CA . GLN A 1 179 ? -55.897 -5.597 15.865 1.00 45.12 179 GLN A CA 1
ATOM 1381 C C . GLN A 1 179 ? -56.903 -6.707 15.464 1.00 45.12 179 GLN A C 1
ATOM 1383 O O . GLN A 1 179 ? -57.844 -6.487 14.714 1.00 45.12 179 GLN A O 1
ATOM 1388 N N . GLY A 1 180 ? -56.795 -7.847 16.156 1.00 36.16 180 GLY A N 1
ATOM 1389 C CA . GLY A 1 180 ? -57.825 -8.383 17.061 1.00 36.16 180 GLY A CA 1
ATOM 1390 C C . GLY A 1 180 ? -59.209 -8.788 16.525 1.00 36.16 180 GLY A C 1
ATOM 1391 O O . GLY A 1 180 ? -60.065 -7.939 16.304 1.00 36.16 180 GLY A O 1
ATOM 1392 N N . LYS A 1 181 ? -59.508 -10.099 16.584 1.00 41.69 181 LYS A N 1
ATOM 1393 C CA . LYS A 1 181 ? -60.715 -10.670 17.231 1.00 41.69 181 LYS A CA 1
ATOM 1394 C C . LYS A 1 181 ? -60.567 -12.194 17.429 1.00 41.69 181 LYS A C 1
ATOM 1396 O O . LYS A 1 181 ? -59.885 -12.872 16.677 1.00 41.69 181 LYS A O 1
ATOM 1401 N N . ARG A 1 182 ? -61.137 -12.664 18.542 1.00 42.81 182 ARG A N 1
ATOM 1402 C CA . ARG A 1 182 ? -60.877 -13.910 19.298 1.00 42.81 182 ARG A CA 1
ATOM 1403 C C . ARG A 1 182 ? -61.386 -15.197 18.617 1.00 42.81 182 ARG A C 1
ATOM 1405 O O . ARG A 1 182 ? -62.332 -15.108 17.838 1.00 42.81 182 ARG A O 1
ATOM 1412 N N . PRO A 1 183 ? -60.874 -16.389 18.991 1.00 47.19 183 PRO A N 1
ATOM 1413 C CA . PRO A 1 183 ? -61.461 -17.663 18.594 1.00 47.19 183 PRO A CA 1
ATOM 1414 C C . PRO A 1 183 ? -62.622 -18.029 19.530 1.00 47.19 183 PRO A C 1
ATOM 1416 O O . PRO A 1 183 ? -62.507 -17.903 20.749 1.00 47.19 183 PRO A O 1
ATOM 1419 N N . CYS A 1 184 ? -63.729 -18.515 18.974 1.00 39.25 184 CYS A N 1
ATOM 1420 C CA . CYS A 1 184 ? -64.727 -19.252 19.741 1.00 39.25 184 CYS A CA 1
ATOM 1421 C C . CYS A 1 184 ? -65.267 -20.399 18.885 1.00 39.25 184 CYS A C 1
ATOM 1423 O O . CYS A 1 184 ? -65.860 -20.182 17.831 1.00 39.25 184 CYS A O 1
ATOM 1425 N N . ALA A 1 185 ? -65.007 -21.620 19.342 1.00 47.44 185 ALA A N 1
ATOM 1426 C CA . ALA A 1 185 ? -65.566 -22.851 18.816 1.00 47.44 185 ALA A CA 1
ATOM 1427 C C . ALA A 1 185 ? -67.006 -23.037 19.318 1.00 47.44 185 ALA A C 1
ATOM 1429 O O . ALA A 1 185 ? -67.254 -22.838 20.505 1.00 47.44 185 ALA A O 1
ATOM 1430 N N . ALA A 1 186 ? -67.924 -23.494 18.458 1.00 41.59 186 ALA A N 1
ATOM 1431 C CA . ALA A 1 186 ? -69.116 -24.247 18.865 1.00 41.59 186 ALA A CA 1
ATOM 1432 C C . ALA A 1 186 ? -69.803 -24.944 17.669 1.00 41.59 186 ALA A C 1
ATOM 1434 O O . ALA A 1 186 ? -70.269 -24.282 16.752 1.00 41.59 186 ALA A O 1
ATOM 1435 N N . ARG A 1 187 ? -69.879 -26.282 17.752 1.00 38.94 187 ARG A N 1
ATOM 1436 C CA . ARG A 1 187 ? -70.937 -27.211 17.285 1.00 38.94 187 ARG A CA 1
ATOM 1437 C C . ARG A 1 187 ? -71.749 -26.866 16.019 1.00 38.94 187 ARG A C 1
ATOM 1439 O O . ARG A 1 187 ? -72.626 -26.009 16.074 1.00 38.94 187 ARG A O 1
ATOM 1446 N N . ARG A 1 188 ? -71.713 -27.768 15.035 1.00 47.91 188 ARG A N 1
ATOM 1447 C CA . ARG A 1 188 ? -72.687 -28.869 14.864 1.00 47.91 188 ARG A CA 1
ATOM 1448 C C . ARG A 1 188 ? -72.117 -29.940 13.946 1.00 47.91 188 ARG A C 1
ATOM 1450 O O . ARG A 1 188 ? -71.305 -29.569 13.076 1.00 47.91 188 ARG A O 1
#

Secondary structure (DSSP, 8-state):
---------------------------------HHHHHHHHHHHHHHHHTTT-S--SS-HHHHHHHHHHTTTS-HHHHHHHHHHHH---S-------TTS-HHHHHHHHHHHHHHTTPPP-EEESSHHHHHHHHHTT--EEEHHHHHHHHSS---S--------------------------------

Radius of gyration: 28.57 Å; chains: 1; bounding box: 106×68×51 Å